Protein AF-B4D054-F1 (afdb_monomer_lite)

InterPro domains:
  IPR025961 Heavy-metal resistance protein [PF13801] (11-138)

Foldseek 3Di:
DDDDDDDDDDDDDDDDDDDDPDPPPPPPPPPPPPPPVVLLQDALVLCLVCCVVLVPDPVLNVLSVVLCVVLVVVLVVLVVQLVVLVVVLCVQVVDPDRDPVSNVVSVVSNVVSVVSNVVSSNVRRVSNVVSGDPSSSVSSSVVVVVVVVVPPDDPLVVLLVVLVVLLVVLVVLCVVLVHDCPVVVVLVVVLVVCVVVVNSVSSSVSSVVSNVVSVVVSVVRPPDDPDDPDDPDDDD

Sequence (236 aa):
MKTQSSRHHRSLLLAVLALFALPFPLLNAAPFTARNLPALMPSPESALQHATEIELTPDQRKKLEDGMSDLGTVATKFTTTVQRESDALAEILGADKPDESAASAQFESLLAAEAELKRVRLTMSLRTREVLTAAQLQKLQSLQNARSSRRASPPADQELAAKMERVKGLIERARQAGLDLSSIRTMWKRVNDFTQDGKTSEASQVLDDAATDLENKLSAAPVGPPPSPTTPRSRR

pLDDT: mean 82.11, std 18.9, range [40.12, 98.69]

Structure (mmCIF, N/CA/C/O backbone):
data_AF-B4D054-F1
#
_entry.id   AF-B4D054-F1
#
loop_
_atom_site.group_PDB
_atom_site.id
_atom_site.type_symbol
_atom_site.label_atom_id
_atom_site.label_alt_id
_atom_site.label_comp_id
_atom_site.label_asym_id
_atom_site.label_entity_id
_atom_site.label_seq_id
_atom_site.pdbx_PDB_ins_code
_atom_site.Cartn_x
_atom_site.Cartn_y
_atom_site.Cartn_z
_atom_site.occupancy
_atom_site.B_iso_or_equiv
_atom_site.auth_seq_id
_atom_site.auth_comp_id
_atom_site.auth_asym_id
_atom_site.auth_atom_id
_atom_site.pdbx_PDB_model_num
ATOM 1 N N . MET A 1 1 ? 44.566 -46.228 -38.360 1.00 42.50 1 MET A N 1
ATOM 2 C CA . MET A 1 1 ? 45.697 -46.198 -37.407 1.00 42.50 1 MET A CA 1
ATOM 3 C C . MET A 1 1 ? 45.281 -45.364 -36.206 1.00 42.50 1 MET A C 1
ATOM 5 O O . MET A 1 1 ? 44.778 -44.266 -36.391 1.00 42.50 1 MET A O 1
ATOM 9 N N . LYS A 1 2 ? 45.370 -45.961 -35.014 1.00 44.06 2 LYS A N 1
ATOM 10 C CA . LYS A 1 2 ? 45.058 -45.387 -33.697 1.00 44.06 2 LYS A CA 1
ATOM 11 C C . LYS A 1 2 ? 46.251 -44.576 -33.190 1.00 44.06 2 LYS A C 1
ATOM 13 O O . LYS A 1 2 ? 47.358 -45.086 -33.298 1.00 44.06 2 LYS A O 1
ATOM 18 N N . THR A 1 3 ? 46.000 -43.480 -32.479 1.00 51.25 3 THR A N 1
ATOM 19 C CA . THR A 1 3 ? 46.763 -43.139 -31.265 1.00 51.25 3 THR A CA 1
ATOM 20 C C . THR A 1 3 ? 45.846 -42.493 -30.225 1.00 51.25 3 THR A C 1
ATOM 22 O O . THR A 1 3 ? 45.520 -41.315 -30.244 1.00 51.25 3 THR A O 1
ATOM 25 N N . GLN A 1 4 ? 45.421 -43.363 -29.318 1.00 48.72 4 GLN A N 1
ATOM 26 C CA . GLN A 1 4 ? 44.904 -43.134 -27.976 1.00 48.72 4 GLN A CA 1
ATOM 27 C C . GLN A 1 4 ? 46.084 -43.375 -27.019 1.00 48.72 4 GLN A C 1
ATOM 29 O O . GLN A 1 4 ? 46.674 -44.443 -27.135 1.00 48.72 4 GLN A O 1
ATOM 34 N N . SER A 1 5 ? 46.423 -42.448 -26.110 1.00 43.34 5 SER A N 1
ATOM 35 C CA . SER A 1 5 ? 47.154 -42.648 -24.825 1.00 43.34 5 SER A CA 1
ATOM 36 C C . SER A 1 5 ? 47.529 -41.258 -24.264 1.00 43.34 5 SER A C 1
ATOM 38 O O . SER A 1 5 ? 47.888 -40.400 -25.056 1.00 43.34 5 SER A O 1
ATOM 40 N N . SER A 1 6 ? 47.502 -40.894 -22.979 1.00 45.53 6 SER A N 1
ATOM 41 C CA . SER A 1 6 ? 47.419 -41.635 -21.719 1.00 45.53 6 SER A CA 1
ATOM 42 C C . SER A 1 6 ? 46.801 -40.755 -20.617 1.00 45.53 6 SER A C 1
ATOM 44 O O . SER A 1 6 ? 46.858 -39.530 -20.649 1.00 45.53 6 SER A O 1
ATOM 46 N N . ARG A 1 7 ? 46.261 -41.447 -19.616 1.00 44.88 7 ARG A N 1
ATOM 47 C CA . ARG A 1 7 ? 45.640 -41.016 -18.361 1.00 44.88 7 ARG A CA 1
ATOM 48 C C . ARG A 1 7 ? 46.601 -40.392 -17.328 1.00 44.88 7 ARG A C 1
ATOM 50 O O . ARG A 1 7 ? 47.746 -40.812 -17.218 1.00 44.88 7 ARG A O 1
ATOM 57 N N . HIS A 1 8 ? 46.004 -39.502 -16.522 1.00 51.41 8 HIS A N 1
ATOM 58 C CA . HIS A 1 8 ? 46.134 -39.227 -15.072 1.00 51.41 8 HIS A CA 1
ATOM 59 C C . HIS A 1 8 ? 47.484 -39.369 -14.361 1.00 51.41 8 HIS A C 1
ATOM 61 O O . HIS A 1 8 ? 47.948 -40.493 -14.264 1.00 51.41 8 HIS A O 1
ATOM 67 N N . HIS A 1 9 ? 47.931 -38.322 -13.646 1.00 42.44 9 HIS A N 1
ATOM 68 C CA . HIS A 1 9 ? 48.596 -38.368 -12.319 1.00 42.44 9 HIS A CA 1
ATOM 69 C C . HIS A 1 9 ? 48.070 -37.152 -11.492 1.00 42.44 9 HIS A C 1
ATOM 71 O O . HIS A 1 9 ? 48.164 -36.027 -11.964 1.00 42.44 9 HIS A O 1
ATOM 77 N N . ARG A 1 10 ? 47.224 -37.358 -10.459 1.00 48.25 10 ARG A N 1
ATOM 78 C CA . ARG A 1 10 ? 47.526 -37.274 -8.998 1.00 48.25 10 ARG A CA 1
ATOM 79 C C . ARG A 1 10 ? 48.012 -35.873 -8.556 1.00 48.25 10 ARG A C 1
ATOM 81 O O . ARG A 1 10 ? 49.109 -35.493 -8.923 1.00 48.25 10 ARG A O 1
ATOM 88 N N . SER A 1 11 ? 47.185 -35.003 -7.959 1.00 43.56 11 SER A N 1
ATOM 89 C CA . SER A 1 11 ? 46.778 -34.917 -6.530 1.00 43.56 11 SER A CA 1
ATOM 90 C C . SER A 1 11 ? 47.926 -34.702 -5.525 1.00 43.56 11 SER A C 1
ATOM 92 O O . SER A 1 11 ? 48.868 -35.487 -5.547 1.00 43.56 11 SER A O 1
ATOM 94 N N . LEU A 1 12 ? 47.696 -33.763 -4.576 1.00 44.53 12 LEU A N 1
ATOM 95 C CA . LEU A 1 12 ? 48.427 -33.400 -3.325 1.00 44.53 12 LEU A CA 1
ATOM 96 C C . LEU A 1 12 ? 49.338 -32.150 -3.467 1.00 44.53 12 LEU A C 1
ATOM 98 O O . LEU A 1 12 ? 50.094 -32.078 -4.422 1.00 44.53 12 LEU A O 1
ATOM 102 N N . LEU A 1 13 ? 49.369 -31.135 -2.584 1.00 40.22 13 LEU A N 1
ATOM 103 C CA . LEU A 1 13 ? 48.795 -30.899 -1.243 1.00 40.22 13 LEU A CA 1
ATOM 104 C C . LEU A 1 13 ? 49.031 -29.420 -0.817 1.00 40.22 13 LEU A C 1
ATOM 106 O O . LEU A 1 13 ? 50.100 -28.907 -1.121 1.00 40.22 13 LEU A O 1
ATOM 110 N N . LEU A 1 14 ? 48.046 -28.827 -0.105 1.00 42.66 14 LEU A N 1
ATOM 111 C CA . LEU A 1 14 ? 48.068 -27.985 1.136 1.00 42.66 14 LEU A CA 1
ATOM 112 C C . LEU A 1 14 ? 49.280 -27.067 1.445 1.00 42.66 14 LEU A C 1
ATOM 114 O O . LEU A 1 14 ? 50.413 -27.416 1.168 1.00 42.66 14 LEU A O 1
ATOM 118 N N . ALA A 1 15 ? 49.220 -25.976 2.216 1.00 40.12 15 ALA A N 1
ATOM 119 C CA . ALA A 1 15 ? 48.240 -25.117 2.902 1.00 40.12 15 ALA A CA 1
ATOM 120 C C . ALA A 1 15 ? 49.108 -24.045 3.635 1.00 40.12 15 ALA A C 1
ATOM 122 O O . ALA A 1 15 ? 50.302 -24.260 3.812 1.00 40.12 15 ALA A O 1
ATOM 123 N N . VAL A 1 16 ? 48.658 -22.841 3.996 1.00 41.78 16 VAL A N 1
ATOM 124 C CA . VAL A 1 16 ? 48.123 -22.437 5.320 1.00 41.78 16 VAL A CA 1
ATOM 125 C C . VAL A 1 16 ? 48.478 -20.941 5.444 1.00 41.78 16 VAL A C 1
ATOM 127 O O . VAL A 1 16 ? 49.650 -20.616 5.296 1.00 41.78 16 VAL A O 1
ATOM 130 N N . LEU A 1 17 ? 47.532 -20.045 5.751 1.00 41.28 17 LEU A N 1
ATOM 131 C CA . LEU A 1 17 ? 47.613 -19.208 6.963 1.00 41.28 17 LEU A CA 1
ATOM 132 C C . LEU A 1 17 ? 46.315 -18.427 7.196 1.00 41.28 17 LEU A C 1
ATOM 134 O O . LEU A 1 17 ? 45.932 -17.542 6.437 1.00 41.28 17 LEU A O 1
ATOM 138 N N . ALA A 1 18 ? 45.660 -18.784 8.295 1.00 44.78 18 ALA A N 1
ATOM 139 C CA . ALA A 1 18 ? 44.570 -18.059 8.915 1.00 44.78 18 ALA A CA 1
ATOM 140 C C . ALA A 1 18 ? 45.084 -16.757 9.545 1.00 44.78 18 ALA A C 1
ATOM 142 O O . ALA A 1 18 ? 46.016 -16.803 10.346 1.00 44.78 18 ALA A O 1
ATOM 143 N N . LEU A 1 19 ? 44.445 -15.620 9.249 1.00 45.19 19 LEU A N 1
ATOM 144 C CA . LEU A 1 19 ? 44.562 -14.419 10.079 1.00 45.19 19 LEU A CA 1
ATOM 145 C C . LEU A 1 19 ? 43.395 -13.442 9.859 1.00 45.19 19 LEU A C 1
ATOM 147 O O . LEU A 1 19 ? 43.601 -12.358 9.345 1.00 45.19 19 LEU A O 1
ATOM 151 N N . PHE A 1 20 ? 42.172 -13.803 10.255 1.00 45.00 20 PHE A N 1
ATOM 152 C CA . PHE A 1 20 ? 41.112 -12.820 10.544 1.00 45.00 20 PHE A CA 1
ATOM 153 C C . PHE A 1 20 ? 40.123 -13.414 11.556 1.00 45.00 20 PHE A C 1
ATOM 155 O O . PHE A 1 20 ? 38.997 -13.780 11.240 1.00 45.00 20 PHE A O 1
ATOM 162 N N . ALA A 1 21 ? 40.576 -13.540 12.800 1.00 47.66 21 ALA A N 1
ATOM 163 C CA . ALA A 1 21 ? 39.709 -13.749 13.955 1.00 47.66 21 ALA A CA 1
ATOM 164 C C . ALA A 1 21 ? 40.108 -12.747 15.043 1.00 47.66 21 ALA A C 1
ATOM 166 O O . ALA A 1 21 ? 40.606 -13.111 16.104 1.00 47.66 21 ALA A O 1
ATOM 167 N N . LEU A 1 22 ? 39.935 -11.459 14.742 1.00 47.19 22 LEU A N 1
ATOM 168 C CA . LEU A 1 22 ? 39.796 -10.448 15.782 1.00 47.19 22 LEU A CA 1
ATOM 169 C C . LEU A 1 22 ? 38.301 -10.355 16.109 1.00 47.19 22 LEU A C 1
ATOM 171 O O . LEU A 1 22 ? 37.514 -10.091 15.196 1.00 47.19 22 LEU A O 1
ATOM 175 N N . PRO A 1 23 ? 37.884 -10.582 17.367 1.00 44.56 23 PRO A N 1
ATOM 176 C CA . PRO A 1 23 ? 36.518 -10.324 17.779 1.00 44.56 23 PRO A CA 1
ATOM 177 C C . PRO A 1 23 ? 36.336 -8.809 17.751 1.00 44.56 23 PRO A C 1
ATOM 179 O O . PRO A 1 23 ? 36.747 -8.109 18.673 1.00 44.56 23 PRO A O 1
ATOM 182 N N . PHE A 1 24 ? 35.763 -8.286 16.668 1.00 48.94 24 PHE A N 1
ATOM 183 C CA . PHE A 1 24 ? 35.196 -6.947 16.709 1.00 48.94 24 PHE A CA 1
ATOM 184 C C . PHE A 1 24 ? 34.163 -6.969 17.837 1.00 48.94 24 PHE A C 1
ATOM 186 O O . PHE A 1 24 ? 33.213 -7.756 17.750 1.00 48.94 24 PHE A O 1
ATOM 193 N N . PRO A 1 25 ? 34.329 -6.179 18.914 1.00 45.84 25 PRO A N 1
ATOM 194 C CA . PRO A 1 25 ? 33.235 -5.982 19.837 1.00 45.84 25 PRO A CA 1
ATOM 195 C C . PRO A 1 25 ? 32.100 -5.418 18.994 1.00 45.84 25 PRO A C 1
ATOM 197 O O . PRO A 1 25 ? 32.233 -4.352 18.388 1.00 45.84 25 PRO A O 1
ATOM 200 N N . LEU A 1 26 ? 31.026 -6.200 18.893 1.00 46.06 26 LEU A N 1
ATOM 201 C CA . LEU A 1 26 ? 29.746 -5.765 18.376 1.00 46.06 26 LEU A CA 1
ATOM 202 C C . LEU A 1 26 ? 29.417 -4.482 19.134 1.00 46.06 26 LEU A C 1
ATOM 204 O O . LEU A 1 26 ? 28.971 -4.527 20.281 1.00 46.06 26 LEU A O 1
ATOM 208 N N . LEU A 1 27 ? 29.668 -3.328 18.510 1.00 50.66 27 LEU A N 1
ATOM 209 C CA . LEU A 1 27 ? 28.887 -2.154 18.826 1.00 50.66 27 LEU A CA 1
ATOM 210 C C . LEU A 1 27 ? 27.457 -2.631 18.653 1.00 50.66 27 LEU A C 1
ATOM 212 O O . LEU A 1 27 ? 27.024 -2.954 17.547 1.00 50.66 27 LEU A O 1
ATOM 216 N N . ASN A 1 28 ? 26.781 -2.758 19.786 1.00 47.03 28 ASN A N 1
ATOM 217 C CA . ASN A 1 28 ? 25.356 -2.938 19.893 1.00 47.03 28 ASN A CA 1
ATOM 218 C C . ASN A 1 28 ? 24.742 -1.660 19.308 1.00 47.03 28 ASN A C 1
ATOM 220 O O . ASN A 1 28 ? 24.345 -0.750 20.032 1.00 47.03 28 ASN A O 1
ATOM 224 N N . ALA A 1 29 ? 24.796 -1.529 17.980 1.00 50.50 29 ALA A N 1
ATOM 225 C CA . ALA A 1 29 ? 23.998 -0.581 17.250 1.00 50.50 29 ALA A CA 1
ATOM 226 C C . ALA A 1 29 ? 22.581 -0.979 17.621 1.00 50.50 29 ALA A C 1
ATOM 228 O O . ALA A 1 29 ? 22.118 -2.057 17.241 1.00 50.50 29 ALA A O 1
ATOM 229 N N . ALA A 1 30 ? 21.947 -0.157 18.461 1.00 47.50 30 ALA A N 1
ATOM 230 C CA . ALA A 1 30 ? 20.532 -0.284 18.735 1.00 47.50 30 ALA A CA 1
ATOM 231 C C . ALA A 1 30 ? 19.852 -0.576 17.393 1.00 47.50 30 ALA A C 1
ATOM 233 O O . ALA A 1 30 ? 20.201 0.095 16.409 1.00 47.50 30 ALA A O 1
ATOM 234 N N . PRO A 1 31 ? 18.965 -1.588 17.313 1.00 48.09 31 PRO A N 1
ATOM 235 C CA . PRO A 1 31 ? 18.270 -1.867 16.072 1.00 48.09 31 PRO A CA 1
ATOM 236 C C . PRO A 1 31 ? 17.734 -0.530 15.591 1.00 48.09 31 PRO A C 1
ATOM 238 O O . PRO A 1 31 ? 17.126 0.206 16.377 1.00 48.09 31 PRO A O 1
ATOM 241 N N . PHE A 1 32 ? 18.053 -0.177 14.346 1.00 48.97 32 PHE A N 1
ATOM 242 C CA . PHE A 1 32 ? 17.436 0.952 13.678 1.00 48.97 32 PHE A CA 1
ATOM 243 C C . PHE A 1 32 ? 15.952 0.605 13.694 1.00 48.97 32 PHE A C 1
ATOM 245 O O . PHE A 1 32 ? 15.472 -0.160 12.861 1.00 48.97 32 PHE A O 1
ATOM 252 N N . THR A 1 33 ? 15.249 1.024 14.748 1.00 47.84 33 THR A N 1
ATOM 253 C CA . THR A 1 33 ? 13.816 0.842 14.881 1.00 47.84 33 THR A CA 1
ATOM 254 C C . THR A 1 33 ? 13.299 1.764 13.814 1.00 47.84 33 THR A C 1
ATOM 256 O O . THR A 1 33 ? 13.205 2.975 14.010 1.00 47.84 33 THR A O 1
ATOM 259 N N . ALA A 1 34 ? 13.149 1.204 12.614 1.00 49.62 34 ALA A N 1
ATOM 260 C CA . ALA A 1 34 ? 12.693 1.920 11.454 1.00 49.62 34 ALA A CA 1
ATOM 261 C C . ALA A 1 34 ? 11.382 2.549 11.894 1.00 49.62 34 ALA A C 1
ATOM 263 O O . ALA A 1 34 ? 10.383 1.857 12.103 1.00 49.62 34 ALA A O 1
ATOM 264 N N . ARG A 1 35 ? 11.415 3.862 12.152 1.00 59.81 35 ARG A N 1
ATOM 265 C CA . ARG A 1 35 ? 10.198 4.616 12.402 1.00 59.81 35 ARG A CA 1
ATOM 266 C C . ARG A 1 35 ? 9.287 4.261 11.246 1.00 59.81 35 ARG A C 1
ATOM 268 O O . ARG A 1 35 ? 9.726 4.320 10.097 1.00 59.81 35 ARG A O 1
ATOM 275 N N . ASN A 1 36 ? 8.068 3.833 11.557 1.00 69.38 36 ASN A N 1
ATOM 276 C CA . ASN A 1 36 ? 7.113 3.418 10.543 1.00 69.38 36 ASN A CA 1
ATOM 277 C C . ASN A 1 36 ? 6.738 4.657 9.716 1.00 69.38 36 ASN A C 1
ATOM 279 O O . ASN A 1 36 ? 5.820 5.398 10.056 1.00 69.38 36 ASN A O 1
ATOM 283 N N . LEU A 1 37 ? 7.535 4.933 8.682 1.00 75.06 37 LEU A N 1
ATOM 284 C CA . LEU A 1 37 ? 7.431 6.117 7.844 1.00 75.06 37 LEU A CA 1
ATOM 285 C C . LEU A 1 37 ? 6.051 6.212 7.176 1.00 75.06 37 LEU A C 1
ATOM 287 O O . LEU A 1 37 ? 5.496 7.309 7.196 1.00 75.06 37 LEU A O 1
ATOM 291 N N . PRO A 1 38 ? 5.436 5.105 6.703 1.00 73.69 38 PRO A N 1
ATOM 292 C CA . PRO A 1 38 ? 4.042 5.120 6.266 1.00 73.69 38 PRO A CA 1
ATOM 293 C C . PRO A 1 38 ? 3.071 5.696 7.306 1.00 73.69 38 PRO A C 1
ATOM 295 O O . PRO A 1 38 ? 2.249 6.536 6.959 1.00 73.69 38 PRO A O 1
ATOM 298 N N . ALA A 1 39 ? 3.202 5.333 8.588 1.00 74.44 39 ALA A N 1
ATOM 299 C CA . ALA A 1 39 ? 2.358 5.891 9.652 1.00 74.44 39 ALA A CA 1
ATOM 300 C C . ALA A 1 39 ? 2.634 7.387 9.920 1.00 74.44 39 ALA A C 1
ATOM 302 O O . ALA A 1 39 ? 1.787 8.111 10.437 1.00 74.44 39 ALA A O 1
ATOM 303 N N . LEU A 1 40 ? 3.820 7.892 9.576 1.00 83.62 40 LEU A N 1
ATOM 304 C CA . LEU A 1 40 ? 4.157 9.314 9.712 1.00 83.62 40 LEU A CA 1
ATOM 305 C C . LEU A 1 40 ? 3.685 10.164 8.527 1.00 83.62 40 LEU A C 1
ATOM 307 O O . LEU A 1 40 ? 3.676 11.396 8.638 1.00 83.62 40 LEU A O 1
ATOM 311 N N . MET A 1 41 ? 3.278 9.519 7.434 1.00 88.94 41 MET A N 1
ATOM 312 C CA . MET A 1 41 ? 2.838 1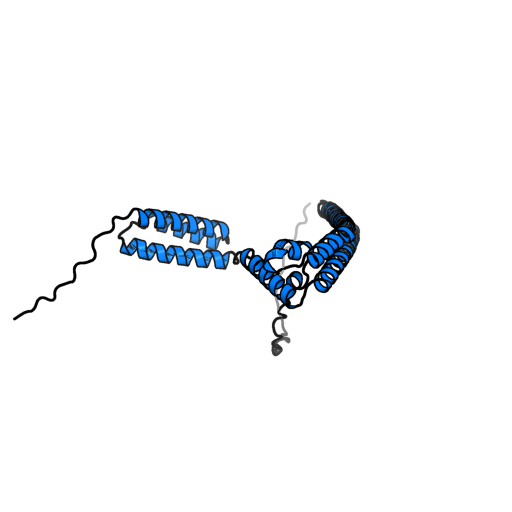0.147 6.197 1.00 88.94 41 MET A CA 1
ATOM 313 C C . MET A 1 41 ? 1.334 9.912 5.974 1.00 88.94 41 MET A C 1
ATOM 315 O O . MET A 1 41 ? 0.962 9.123 5.103 1.00 88.94 41 MET A O 1
ATOM 319 N N . PRO A 1 42 ? 0.439 10.571 6.741 1.00 91.12 42 PRO A N 1
ATOM 320 C CA . PRO A 1 42 ? -0.995 10.432 6.516 1.00 91.12 42 PRO A CA 1
ATOM 321 C C . PRO A 1 42 ? -1.362 10.954 5.126 1.00 91.12 42 PRO A C 1
ATOM 323 O O . PRO A 1 42 ? -0.802 11.958 4.679 1.00 91.12 42 PRO A O 1
ATOM 326 N N . SER A 1 43 ? -2.308 10.290 4.467 1.00 91.56 43 SER A N 1
ATOM 327 C CA . SER A 1 43 ? -2.913 10.778 3.227 1.00 91.56 43 SER A CA 1
ATOM 328 C C . SER A 1 43 ? -4.243 11.489 3.517 1.00 91.56 43 SER A C 1
ATOM 330 O O . SER A 1 43 ? -4.879 11.172 4.536 1.00 91.56 43 SER A O 1
ATOM 332 N N . PRO A 1 44 ? -4.700 12.402 2.641 1.00 93.00 44 PRO A N 1
ATOM 333 C CA . PRO A 1 44 ? -6.012 13.031 2.777 1.00 93.00 44 PRO A CA 1
ATOM 334 C C . PRO A 1 44 ? -7.149 12.004 2.877 1.00 93.00 44 PRO A C 1
ATOM 336 O O . PRO A 1 44 ? -8.022 12.129 3.732 1.00 93.00 44 PRO A O 1
ATOM 339 N N . GLU A 1 45 ? -7.090 10.932 2.081 1.00 92.38 45 GLU A N 1
ATOM 340 C CA . GLU A 1 45 ? -8.077 9.848 2.079 1.00 92.38 45 GLU A CA 1
ATOM 341 C C . GLU A 1 45 ? -8.129 9.155 3.437 1.00 92.38 45 GLU A C 1
ATOM 343 O O . GLU A 1 45 ? -9.209 8.903 3.963 1.00 92.38 45 GLU A O 1
ATOM 348 N N . SER A 1 46 ? -6.967 8.880 4.038 1.00 92.62 46 SER A N 1
ATOM 349 C CA . SER A 1 46 ? -6.903 8.226 5.346 1.00 92.62 46 SER A CA 1
ATOM 350 C C . SER A 1 46 ? -7.515 9.088 6.453 1.00 92.62 46 SER A C 1
ATOM 352 O O . SER A 1 46 ? -8.191 8.564 7.336 1.00 92.62 46 SER A O 1
ATOM 354 N N . ALA A 1 47 ? -7.321 10.409 6.390 1.00 94.81 47 ALA A N 1
ATOM 355 C CA . ALA A 1 47 ? -7.913 11.345 7.337 1.00 94.81 47 ALA A CA 1
ATOM 356 C C . ALA A 1 47 ? -9.434 11.450 7.141 1.00 94.81 47 ALA A C 1
ATOM 358 O O . ALA A 1 47 ? -10.179 11.399 8.116 1.00 94.81 47 ALA A O 1
ATOM 359 N N . LEU A 1 48 ? -9.901 11.529 5.890 1.00 95.56 48 LEU A N 1
ATOM 360 C CA . LEU A 1 48 ? -11.327 11.579 5.554 1.00 95.56 48 LEU A CA 1
ATOM 361 C C . LEU A 1 48 ? -12.059 10.279 5.907 1.00 95.56 48 LEU A C 1
ATOM 363 O O . LEU A 1 48 ? -13.185 10.323 6.401 1.00 95.56 48 LEU A O 1
ATOM 367 N N . GLN A 1 49 ? -11.413 9.128 5.712 1.00 94.69 49 GLN A N 1
ATOM 368 C CA . GLN A 1 49 ? -11.955 7.821 6.083 1.00 94.69 49 GLN A CA 1
ATOM 369 C C . GLN A 1 49 ? -12.186 7.709 7.597 1.00 94.69 49 GLN A C 1
ATOM 371 O O . GLN A 1 49 ? -13.137 7.058 8.017 1.00 94.69 49 GLN A O 1
ATOM 376 N N . HIS A 1 50 ? -11.337 8.356 8.398 1.00 95.88 50 HIS A N 1
ATOM 377 C CA . HIS A 1 50 ? -11.434 8.387 9.858 1.00 95.88 50 HIS A CA 1
ATOM 378 C C . HIS A 1 50 ? -11.985 9.712 10.391 1.00 95.88 50 HIS A C 1
ATOM 380 O O . HIS A 1 50 ? -11.727 10.077 11.538 1.00 95.88 50 HIS A O 1
ATOM 386 N N . ALA A 1 51 ? -12.713 10.463 9.558 1.00 95.62 51 ALA A N 1
ATOM 387 C CA . ALA A 1 51 ? -13.101 11.831 9.875 1.00 95.62 51 ALA A CA 1
ATOM 388 C C . ALA A 1 51 ? -13.944 11.939 11.149 1.00 95.62 51 ALA A C 1
ATOM 390 O O . ALA A 1 51 ? -13.828 12.922 11.877 1.00 95.62 51 ALA A O 1
ATOM 391 N N . THR A 1 52 ? -14.788 10.940 11.410 1.00 95.62 52 THR A N 1
ATOM 392 C CA . THR A 1 52 ? -15.612 10.875 12.620 1.00 95.62 52 THR A CA 1
ATOM 393 C C . THR A 1 52 ? -14.746 10.561 13.833 1.00 95.62 52 THR A C 1
ATOM 395 O O . THR A 1 52 ? -14.836 11.238 14.852 1.00 95.62 52 THR A O 1
ATOM 398 N N . GLU A 1 53 ? -13.865 9.568 13.724 1.00 96.31 53 GLU A N 1
ATOM 399 C CA . GLU A 1 53 ? -13.003 9.136 14.817 1.00 96.31 53 GLU A CA 1
ATOM 400 C C . GLU A 1 53 ? -11.985 10.205 15.194 1.00 96.31 53 GLU A C 1
ATOM 402 O O . GLU A 1 53 ? -11.676 10.326 16.370 1.00 96.31 53 GLU A O 1
ATOM 407 N N . ILE A 1 54 ? -11.475 10.992 14.247 1.00 96.88 54 ILE A N 1
ATOM 408 C CA . ILE A 1 54 ? -10.552 12.103 14.529 1.00 96.88 54 ILE A CA 1
ATOM 409 C C . ILE A 1 54 ? -11.262 13.455 14.643 1.00 96.88 54 ILE A C 1
ATOM 411 O O . ILE A 1 54 ? -10.591 14.477 14.727 1.00 96.88 54 ILE A O 1
ATOM 415 N N . GLU A 1 55 ? -12.597 13.467 14.682 1.00 97.31 55 GLU A N 1
ATOM 416 C CA . GLU A 1 55 ? -13.405 14.665 14.947 1.00 97.31 55 GLU A CA 1
ATOM 417 C C . GLU A 1 55 ? -13.042 15.837 14.014 1.00 97.31 55 GLU A C 1
ATOM 419 O O . GLU A 1 55 ? -12.763 16.952 14.456 1.00 97.31 55 GLU A O 1
ATOM 424 N N . LEU A 1 56 ? -12.989 15.581 12.701 1.00 97.81 56 LEU A N 1
ATOM 425 C CA . LEU A 1 56 ? -12.713 16.632 11.718 1.00 97.81 56 LEU A CA 1
ATOM 426 C C . LEU A 1 56 ? -13.825 17.676 11.699 1.00 97.81 56 LEU A C 1
ATOM 428 O O . LEU A 1 56 ? -15.008 17.345 11.573 1.00 97.81 56 LEU A O 1
ATOM 432 N N . THR A 1 57 ? -13.435 18.949 11.719 1.00 98.06 57 THR A N 1
ATOM 433 C CA . THR A 1 57 ? -14.378 20.046 11.492 1.00 98.06 57 THR A CA 1
ATOM 434 C C . THR A 1 57 ? -14.820 20.093 10.021 1.00 98.06 57 THR A C 1
ATOM 436 O O . THR A 1 57 ? -14.109 19.588 9.142 1.00 98.06 57 THR A O 1
ATOM 439 N N . PRO A 1 58 ? -15.969 20.725 9.708 1.00 97.50 58 PRO A N 1
ATOM 440 C CA . PRO A 1 58 ? -16.399 20.925 8.323 1.00 97.50 58 PRO A CA 1
ATOM 441 C C . PRO A 1 58 ? -15.340 21.627 7.460 1.00 97.50 58 PRO A C 1
ATOM 443 O O . PRO A 1 58 ? -15.080 21.204 6.335 1.00 97.50 58 PRO A O 1
ATOM 446 N N . ASP A 1 59 ? -14.659 22.632 8.016 1.00 97.62 59 ASP A N 1
ATOM 447 C CA . ASP A 1 59 ? -13.597 23.362 7.318 1.00 97.62 59 ASP A CA 1
ATOM 448 C C . ASP A 1 59 ? -12.371 22.484 7.043 1.00 97.62 59 ASP A C 1
ATOM 450 O O . ASP A 1 59 ? -11.786 22.549 5.961 1.00 97.62 59 ASP A O 1
ATOM 454 N N . GLN A 1 60 ? -11.971 21.645 8.007 1.00 97.75 60 GLN A N 1
ATOM 455 C CA . GLN A 1 60 ? -10.867 20.699 7.820 1.00 97.75 60 GLN A CA 1
ATOM 456 C C . GLN A 1 60 ? -11.202 19.669 6.742 1.00 97.75 60 GLN A C 1
ATOM 458 O O . GLN A 1 60 ? -10.376 19.409 5.870 1.00 97.75 60 GLN A O 1
ATOM 463 N N . ARG A 1 61 ? -12.422 19.120 6.770 1.00 97.44 61 ARG A N 1
ATOM 464 C CA . ARG A 1 61 ? -12.913 18.187 5.751 1.00 97.44 61 ARG A CA 1
ATOM 465 C C . ARG A 1 61 ? -12.826 18.806 4.360 1.00 97.44 61 ARG A C 1
ATOM 467 O O . ARG A 1 61 ? -12.201 18.217 3.484 1.00 97.44 61 ARG A O 1
ATOM 474 N N . LYS A 1 62 ? -13.361 20.018 4.195 1.00 97.25 62 LYS A N 1
ATOM 475 C CA . LYS A 1 62 ? -13.321 20.731 2.918 1.00 97.25 62 LYS A CA 1
ATOM 476 C C . LYS A 1 62 ? -11.887 20.950 2.422 1.00 97.25 62 LYS A C 1
ATOM 478 O O . LYS A 1 62 ? -11.596 20.666 1.267 1.00 97.25 62 LYS A O 1
ATOM 483 N N . LYS A 1 63 ? -10.970 21.396 3.288 1.00 96.56 63 LYS A N 1
ATOM 484 C CA . LYS A 1 63 ? -9.555 21.592 2.916 1.00 96.56 63 LYS A CA 1
ATOM 485 C C . LYS A 1 63 ? -8.874 20.299 2.457 1.00 96.56 63 LYS A C 1
ATOM 487 O O . LYS A 1 63 ? -8.041 20.340 1.556 1.00 96.56 63 LYS A O 1
ATOM 492 N N . LEU A 1 64 ? -9.205 19.163 3.074 1.00 96.19 64 LEU A N 1
ATOM 493 C CA . LEU A 1 64 ? -8.670 17.858 2.675 1.00 96.19 64 LEU A CA 1
ATOM 494 C C . LEU A 1 64 ? -9.239 17.397 1.327 1.00 96.19 64 LEU A C 1
ATOM 496 O O . LEU A 1 64 ? -8.483 16.893 0.501 1.00 96.19 64 LEU A O 1
ATOM 500 N N . GLU A 1 65 ? -10.535 17.604 1.089 1.00 95.62 65 GLU A N 1
ATOM 501 C CA . GLU A 1 65 ? -11.198 17.310 -0.190 1.00 95.62 65 GLU A CA 1
ATOM 502 C C . GLU A 1 65 ? -10.631 18.168 -1.333 1.00 95.62 65 GLU A C 1
ATOM 504 O O . GLU A 1 65 ? -10.259 17.637 -2.381 1.00 95.62 65 GLU A O 1
ATOM 509 N N . ASP A 1 66 ? -10.477 19.476 -1.106 1.00 92.81 66 ASP A N 1
ATOM 510 C CA . ASP A 1 66 ? -9.870 20.397 -2.073 1.00 92.81 66 ASP A CA 1
ATOM 511 C C . ASP A 1 66 ? -8.412 19.972 -2.372 1.00 92.81 66 ASP A C 1
ATOM 513 O O . ASP A 1 66 ? -8.006 19.857 -3.530 1.00 92.81 66 ASP A O 1
ATOM 517 N N . GLY A 1 67 ? -7.642 19.605 -1.338 1.00 86.38 67 GLY A N 1
ATOM 518 C CA . GLY A 1 67 ? -6.271 19.108 -1.486 1.00 86.38 67 GLY A CA 1
ATOM 519 C C . GLY A 1 67 ? -6.148 17.792 -2.270 1.00 86.38 67 GLY A C 1
ATOM 520 O O . GLY A 1 67 ? -5.151 17.598 -2.974 1.00 86.38 67 GLY A O 1
ATOM 521 N N . MET A 1 68 ? -7.146 16.903 -2.187 1.00 91.38 68 MET A N 1
ATOM 522 C CA . MET A 1 68 ? -7.223 15.703 -3.032 1.00 91.38 68 MET A CA 1
ATOM 523 C C . MET A 1 68 ? -7.462 16.059 -4.494 1.00 91.38 68 MET A C 1
ATOM 525 O O . MET A 1 68 ? -6.822 15.480 -5.370 1.00 91.38 68 MET A O 1
ATOM 529 N N . SER A 1 69 ? -8.360 17.006 -4.763 1.00 90.56 69 SER A N 1
ATOM 530 C CA . SER A 1 69 ? -8.657 17.449 -6.125 1.00 90.56 69 SER A CA 1
ATOM 531 C C . SER A 1 69 ? -7.428 18.079 -6.789 1.00 90.56 69 SER A C 1
ATOM 533 O O . SER A 1 69 ? -7.080 17.719 -7.914 1.00 90.56 69 SER A O 1
ATOM 535 N N . ASP A 1 70 ? -6.717 18.953 -6.071 1.00 88.12 70 ASP A N 1
ATOM 536 C CA . ASP A 1 70 ? -5.560 19.696 -6.590 1.00 88.12 70 ASP A CA 1
ATOM 537 C C . ASP A 1 70 ? -4.426 18.795 -7.093 1.00 88.12 70 ASP A C 1
ATOM 539 O O . ASP A 1 70 ? -3.792 19.074 -8.113 1.00 88.12 70 ASP A O 1
ATOM 543 N N . LEU A 1 71 ? -4.131 17.722 -6.356 1.00 88.62 71 LEU A N 1
ATOM 544 C CA . LEU A 1 71 ? -2.990 16.847 -6.638 1.00 88.62 71 LEU A CA 1
ATOM 545 C C . LEU A 1 71 ? -3.403 15.468 -7.169 1.00 88.62 71 LEU A C 1
ATOM 547 O O . LEU A 1 71 ? -2.538 14.708 -7.606 1.00 88.62 71 LEU A O 1
ATOM 551 N N . GLY A 1 72 ? -4.697 15.139 -7.187 1.00 86.94 72 GLY A N 1
ATOM 552 C CA . GLY A 1 72 ? -5.214 13.833 -7.600 1.00 86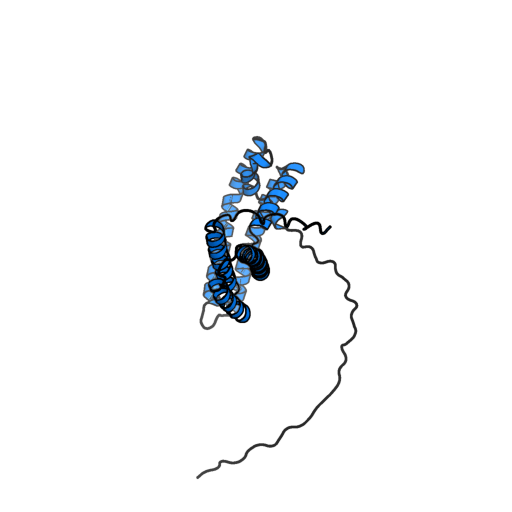.94 72 GLY A CA 1
ATOM 553 C C . GLY A 1 72 ? -4.909 13.500 -9.060 1.00 86.94 72 GLY A C 1
ATOM 554 O O . GLY A 1 72 ? -4.422 12.408 -9.364 1.00 86.94 72 GLY A O 1
ATOM 555 N N . THR A 1 73 ? -5.090 14.462 -9.969 1.00 90.62 73 THR A N 1
ATOM 556 C CA . THR A 1 73 ? -4.746 14.293 -11.393 1.00 90.62 73 THR A CA 1
ATOM 557 C C . THR A 1 73 ? -3.247 14.054 -11.582 1.00 90.62 73 THR A C 1
ATOM 559 O O . THR A 1 73 ? -2.838 13.194 -12.363 1.00 90.62 73 THR A O 1
ATOM 562 N N . VAL A 1 74 ? -2.412 14.774 -10.826 1.00 91.94 74 VAL A N 1
ATOM 563 C CA . VAL A 1 74 ? -0.949 14.643 -10.880 1.00 91.94 74 VAL A CA 1
ATOM 564 C C . VAL A 1 74 ? -0.507 13.280 -10.335 1.00 91.94 74 VAL A C 1
ATOM 566 O O . VAL A 1 74 ? 0.292 12.592 -10.970 1.00 91.94 74 VAL A O 1
ATOM 569 N N . ALA A 1 75 ? -1.066 12.847 -9.204 1.00 91.00 75 ALA A N 1
ATOM 570 C CA . ALA A 1 75 ? -0.798 11.535 -8.621 1.00 91.00 75 ALA A CA 1
ATOM 571 C C . ALA A 1 75 ? -1.223 10.392 -9.555 1.00 91.00 75 ALA A C 1
ATOM 573 O O . ALA A 1 75 ? -0.483 9.417 -9.707 1.00 91.00 75 ALA A O 1
ATOM 574 N N . THR A 1 76 ? -2.371 10.530 -10.223 1.00 93.06 76 THR A N 1
ATOM 575 C CA . THR A 1 76 ? -2.856 9.559 -11.215 1.00 93.06 76 THR A CA 1
ATOM 576 C C . THR A 1 76 ? -1.892 9.469 -12.390 1.00 93.06 76 THR A C 1
ATOM 578 O O . THR A 1 76 ? -1.444 8.375 -12.722 1.00 93.06 76 THR A O 1
ATOM 581 N N . LYS A 1 77 ? -1.483 10.613 -12.957 1.00 94.94 77 LYS A N 1
ATOM 582 C CA . LYS A 1 77 ? -0.497 10.665 -14.045 1.00 94.94 77 LYS A CA 1
ATOM 583 C C . LYS A 1 77 ? 0.779 9.901 -13.686 1.00 94.94 77 LYS A C 1
ATOM 585 O O . LYS A 1 77 ? 1.204 9.049 -14.457 1.00 94.94 77 LYS A O 1
ATOM 590 N N . PHE A 1 78 ? 1.381 10.181 -12.529 1.00 94.69 78 PHE A N 1
ATOM 591 C CA . PHE A 1 78 ? 2.619 9.507 -12.128 1.00 94.69 78 PHE A CA 1
ATOM 592 C C . PHE A 1 78 ? 2.413 8.037 -11.760 1.00 94.69 78 PHE A C 1
ATOM 594 O O . PHE A 1 78 ? 3.305 7.235 -12.012 1.00 94.69 78 PHE A O 1
ATOM 601 N N . THR A 1 79 ? 1.245 7.655 -11.242 1.00 93.50 79 THR A N 1
ATOM 602 C CA . THR A 1 79 ? 0.903 6.239 -11.027 1.00 93.50 79 THR A CA 1
ATOM 603 C C . THR A 1 79 ? 0.847 5.486 -12.356 1.00 93.50 79 THR A C 1
ATOM 605 O O . THR A 1 79 ? 1.454 4.426 -12.479 1.00 93.50 79 THR A O 1
ATOM 608 N N . THR A 1 80 ? 0.207 6.061 -13.378 1.00 97.06 80 THR A N 1
ATOM 609 C CA . THR A 1 80 ? 0.187 5.492 -14.732 1.00 97.06 80 THR A CA 1
ATOM 610 C C . THR A 1 80 ? 1.588 5.417 -15.334 1.00 97.06 80 THR A C 1
ATOM 612 O O . THR A 1 80 ? 1.926 4.415 -15.956 1.00 97.06 80 THR A O 1
ATOM 615 N N . THR A 1 81 ? 2.425 6.441 -15.134 1.00 97.19 81 THR A N 1
ATOM 616 C CA . THR A 1 81 ? 3.823 6.406 -15.586 1.00 97.19 81 THR A CA 1
ATOM 617 C C . THR A 1 81 ? 4.593 5.272 -14.917 1.00 97.19 81 THR A C 1
ATOM 619 O O . THR A 1 81 ? 5.220 4.498 -15.625 1.00 97.19 81 THR A O 1
ATOM 622 N N . VAL A 1 82 ? 4.513 5.131 -13.588 1.00 97.75 82 VAL A N 1
ATOM 623 C CA . VAL A 1 82 ? 5.169 4.033 -12.856 1.00 97.75 82 VAL A CA 1
ATOM 624 C C . VAL A 1 82 ? 4.722 2.675 -13.393 1.00 97.75 82 VAL A C 1
ATOM 626 O O . VAL A 1 82 ? 5.570 1.828 -13.654 1.00 97.75 82 VAL A O 1
ATOM 629 N N . GLN A 1 83 ? 3.418 2.483 -13.620 1.00 96.69 83 GLN A N 1
ATOM 630 C CA . GLN A 1 83 ? 2.909 1.234 -14.186 1.00 96.69 83 GLN A CA 1
ATOM 631 C C . GLN A 1 83 ? 3.500 0.968 -15.574 1.00 96.69 83 GLN A C 1
ATOM 633 O O . GLN A 1 83 ? 4.048 -0.103 -15.806 1.00 96.69 83 GLN A O 1
ATOM 638 N N . ARG A 1 84 ? 3.473 1.965 -16.466 1.00 98.19 84 ARG A N 1
ATOM 639 C CA . ARG A 1 84 ? 4.032 1.842 -17.817 1.00 98.19 84 ARG A CA 1
ATOM 640 C C . ARG A 1 84 ? 5.523 1.499 -17.798 1.00 98.19 84 ARG A C 1
ATOM 642 O O . ARG A 1 84 ? 5.944 0.634 -18.558 1.00 98.19 84 ARG A O 1
ATOM 649 N N . GLU A 1 85 ? 6.321 2.170 -16.964 1.00 97.12 85 GLU A N 1
ATOM 650 C CA . GLU A 1 85 ? 7.761 1.887 -16.886 1.00 97.12 85 GLU A CA 1
ATOM 651 C C . GLU A 1 85 ? 8.048 0.510 -16.276 1.00 97.12 85 GLU A C 1
ATOM 653 O O . GLU A 1 85 ? 9.007 -0.146 -16.680 1.00 97.12 85 GLU A O 1
ATOM 658 N N . SER A 1 86 ? 7.211 0.061 -15.335 1.00 97.69 86 SER A N 1
ATOM 659 C CA . SER A 1 86 ? 7.284 -1.283 -14.760 1.00 97.69 86 SER A CA 1
ATOM 660 C C . SER A 1 86 ? 6.9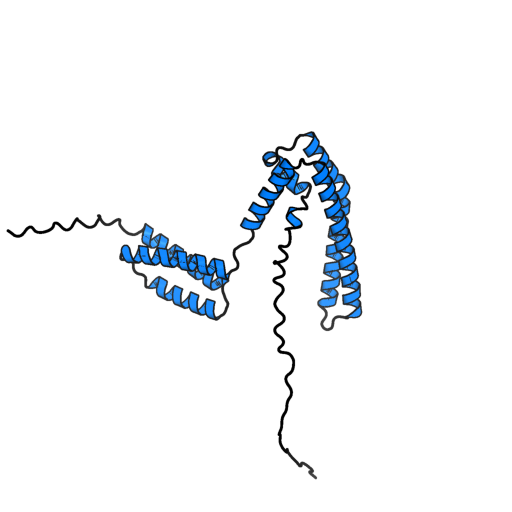44 -2.356 -15.793 1.00 97.69 86 SER A C 1
ATOM 662 O O . SER A 1 86 ? 7.645 -3.363 -15.868 1.00 97.69 86 SER A O 1
ATOM 664 N N . ASP A 1 87 ? 5.899 -2.147 -16.595 1.00 97.94 87 ASP A N 1
ATOM 665 C CA . ASP A 1 87 ? 5.485 -3.086 -17.643 1.00 97.94 87 ASP A CA 1
ATOM 666 C C . ASP A 1 87 ? 6.566 -3.199 -18.729 1.00 97.94 87 ASP A C 1
ATOM 668 O O . ASP A 1 87 ? 6.938 -4.303 -19.122 1.00 97.94 87 ASP A O 1
ATOM 672 N N . ALA A 1 88 ? 7.146 -2.069 -19.144 1.00 97.69 88 ALA A N 1
ATOM 673 C CA . ALA A 1 88 ? 8.257 -2.047 -20.094 1.00 97.69 88 ALA A CA 1
ATOM 674 C C . ALA A 1 88 ? 9.513 -2.751 -19.546 1.00 97.69 88 ALA A C 1
ATOM 676 O O . ALA A 1 88 ? 10.183 -3.484 -20.272 1.00 97.69 88 ALA A O 1
ATOM 677 N N . LEU A 1 89 ? 9.827 -2.582 -18.255 1.00 97.94 89 LEU A N 1
ATOM 678 C CA . LEU A 1 89 ? 10.925 -3.318 -17.624 1.00 97.94 89 LEU A CA 1
ATOM 679 C C . LEU A 1 89 ? 10.647 -4.827 -17.597 1.00 97.94 89 LEU A C 1
ATOM 681 O O . LEU A 1 89 ? 11.542 -5.621 -17.884 1.00 97.94 89 LEU A O 1
ATOM 685 N N . ALA A 1 90 ? 9.414 -5.223 -17.274 1.00 97.81 90 ALA A N 1
ATOM 686 C CA . ALA A 1 90 ? 9.005 -6.623 -17.259 1.00 97.81 90 ALA A CA 1
ATOM 687 C C . ALA A 1 90 ? 9.120 -7.273 -18.648 1.00 97.81 90 ALA A C 1
ATOM 689 O O . ALA A 1 90 ? 9.546 -8.422 -18.739 1.00 97.81 90 ALA A O 1
ATOM 690 N N . GLU A 1 91 ? 8.809 -6.541 -19.722 1.00 97.75 91 GLU A N 1
ATOM 691 C CA . GLU A 1 91 ? 8.977 -7.012 -21.102 1.00 97.75 91 GLU A CA 1
ATOM 692 C C . GLU A 1 91 ? 10.451 -7.291 -21.439 1.00 97.75 91 GLU A C 1
ATOM 694 O O . GLU A 1 91 ? 10.773 -8.372 -21.933 1.00 97.75 91 GLU A O 1
ATOM 699 N N . ILE A 1 92 ? 11.362 -6.366 -21.107 1.00 97.56 92 ILE A N 1
ATOM 700 C CA . ILE A 1 92 ? 12.806 -6.535 -21.356 1.00 97.56 92 ILE A CA 1
ATOM 701 C C . ILE A 1 92 ? 13.357 -7.732 -20.573 1.00 97.56 92 ILE A C 1
ATOM 703 O O . ILE A 1 92 ? 14.097 -8.552 -21.119 1.00 97.56 92 ILE A O 1
ATOM 707 N N . LEU A 1 93 ? 12.991 -7.844 -19.294 1.00 97.69 93 LEU A N 1
ATOM 708 C CA . LEU A 1 93 ? 13.446 -8.927 -18.419 1.00 97.69 93 LEU A CA 1
ATOM 709 C C . LEU A 1 93 ? 12.813 -10.284 -18.763 1.00 97.69 93 LEU A C 1
ATOM 711 O O . LEU A 1 93 ? 13.373 -11.317 -18.407 1.00 97.69 93 LEU A O 1
ATOM 715 N N . GLY A 1 94 ? 11.666 -10.290 -19.446 1.00 97.12 94 GLY A N 1
ATOM 716 C CA . GLY A 1 94 ? 10.962 -11.497 -19.882 1.00 97.12 94 GLY A CA 1
ATOM 717 C C . GLY A 1 94 ? 11.518 -12.141 -21.157 1.00 97.12 94 GLY A C 1
ATOM 718 O O . GLY A 1 94 ? 11.056 -13.218 -21.537 1.00 97.12 94 GLY A O 1
ATOM 719 N N . ALA A 1 95 ? 12.485 -11.513 -21.832 1.00 96.44 95 ALA A N 1
ATOM 720 C CA . ALA A 1 95 ? 13.127 -12.071 -23.019 1.00 96.44 95 ALA A CA 1
ATOM 721 C C . ALA A 1 95 ? 14.023 -13.284 -22.685 1.00 96.44 95 ALA A C 1
ATOM 723 O O . ALA A 1 95 ? 14.602 -13.359 -21.606 1.00 96.44 95 ALA A O 1
ATOM 724 N N . ASP A 1 96 ? 14.213 -14.204 -23.643 1.00 95.19 96 ASP A N 1
ATOM 725 C CA . ASP A 1 96 ? 15.100 -15.383 -23.490 1.00 95.19 96 ASP A CA 1
ATOM 726 C C . ASP A 1 96 ? 16.553 -14.986 -23.157 1.00 95.19 96 ASP A C 1
ATOM 728 O O . ASP A 1 96 ? 17.263 -15.669 -22.419 1.00 95.19 96 ASP A O 1
ATOM 732 N N . LYS A 1 97 ? 16.987 -13.832 -23.678 1.00 96.31 97 LYS A N 1
ATOM 733 C CA . LYS A 1 97 ? 18.252 -13.173 -23.340 1.00 96.31 97 LYS A CA 1
ATOM 734 C C . LYS A 1 97 ? 18.012 -11.669 -23.181 1.00 96.31 97 LYS A C 1
ATOM 736 O O . LYS A 1 97 ? 18.047 -10.961 -24.189 1.00 96.31 97 LYS A O 1
ATOM 741 N N . PRO A 1 98 ? 17.744 -11.184 -21.958 1.00 94.75 98 PRO A N 1
ATOM 742 C CA . PRO A 1 98 ? 17.549 -9.762 -21.698 1.00 94.75 98 PRO A CA 1
ATOM 743 C C . PRO A 1 98 ? 18.795 -8.946 -22.060 1.00 94.75 98 PRO A C 1
ATOM 745 O O . PRO A 1 98 ? 19.919 -9.353 -21.763 1.00 94.75 98 PRO A O 1
ATOM 748 N N . ASP A 1 99 ? 18.596 -7.780 -22.674 1.00 97.69 99 ASP A N 1
ATOM 749 C CA . ASP A 1 99 ? 19.662 -6.797 -22.880 1.00 97.69 99 ASP A CA 1
ATOM 750 C C . ASP A 1 99 ? 19.906 -6.039 -21.565 1.00 97.69 99 ASP A C 1
ATOM 752 O O . ASP A 1 99 ? 19.046 -5.295 -21.090 1.00 97.69 99 ASP A O 1
ATOM 756 N N . GLU A 1 100 ? 21.083 -6.239 -20.968 1.00 97.75 100 GLU A N 1
ATOM 757 C CA . GLU A 1 100 ? 21.475 -5.633 -19.689 1.00 97.75 100 GLU A CA 1
ATOM 758 C C . GLU A 1 100 ? 21.488 -4.097 -19.736 1.00 97.75 100 GLU A C 1
ATOM 760 O O . GLU A 1 100 ? 21.054 -3.436 -18.786 1.00 97.75 100 GLU A O 1
ATOM 765 N N . SER A 1 101 ? 21.950 -3.514 -20.847 1.00 98.06 101 SER A N 1
ATOM 766 C CA . SER A 1 101 ? 22.008 -2.061 -21.010 1.00 98.06 101 SER A CA 1
ATOM 767 C C . SER A 1 101 ? 20.602 -1.477 -21.126 1.00 98.06 101 SER A C 1
ATOM 769 O O . SER A 1 101 ? 20.319 -0.436 -20.529 1.00 98.06 101 SER A O 1
ATOM 771 N N . ALA A 1 102 ? 19.714 -2.145 -21.865 1.00 97.62 102 ALA A N 1
ATOM 772 C CA . ALA A 1 102 ? 18.321 -1.730 -21.997 1.00 97.62 102 ALA A CA 1
ATOM 773 C C . ALA A 1 102 ? 17.560 -1.869 -20.669 1.00 97.62 102 ALA A C 1
ATOM 775 O O . ALA A 1 102 ? 16.858 -0.941 -20.266 1.00 97.62 102 ALA A O 1
ATOM 776 N N . ALA A 1 103 ? 17.745 -2.983 -19.952 1.00 98.19 103 ALA A N 1
ATOM 777 C CA . ALA A 1 103 ? 17.121 -3.215 -18.651 1.00 98.19 103 ALA A CA 1
ATOM 778 C C . ALA A 1 103 ? 17.554 -2.163 -17.620 1.00 98.19 103 ALA A C 1
ATOM 780 O O . ALA A 1 103 ? 16.715 -1.616 -16.906 1.00 98.19 103 ALA A O 1
ATOM 781 N N . SER A 1 104 ? 18.847 -1.830 -17.583 1.00 98.38 104 SER A N 1
ATOM 782 C CA . SER A 1 104 ? 19.382 -0.812 -16.672 1.00 98.38 104 SER A CA 1
ATOM 783 C C . SER A 1 104 ? 18.814 0.578 -16.973 1.00 98.38 104 SER A C 1
ATOM 785 O O . SER A 1 104 ? 18.353 1.266 -16.065 1.00 98.38 104 SER A O 1
ATOM 787 N N . ALA A 1 105 ? 18.768 0.984 -18.247 1.00 98.50 105 ALA A N 1
ATOM 788 C CA . ALA A 1 105 ? 18.189 2.270 -18.644 1.00 98.50 105 ALA A CA 1
ATOM 789 C C . ALA A 1 105 ? 16.681 2.363 -18.335 1.00 98.50 105 ALA A C 1
ATOM 791 O O . ALA A 1 105 ? 16.186 3.401 -17.882 1.00 98.50 105 ALA A O 1
ATOM 792 N N . GLN A 1 106 ? 15.947 1.269 -18.544 1.00 98.25 106 GLN A N 1
ATOM 793 C CA . GLN A 1 106 ? 14.526 1.196 -18.222 1.00 98.25 106 GLN A CA 1
ATOM 794 C C . GLN A 1 106 ? 14.283 1.225 -16.704 1.00 98.25 106 GLN A C 1
ATOM 796 O O . GLN A 1 106 ? 13.354 1.885 -16.236 1.00 98.25 106 GLN A O 1
ATOM 801 N N . PHE A 1 107 ? 15.145 0.579 -15.917 1.00 98.44 107 PHE A N 1
ATOM 802 C CA . PHE A 1 107 ? 15.090 0.634 -14.458 1.00 98.44 107 PHE A CA 1
ATOM 803 C C . PHE A 1 107 ? 15.317 2.056 -13.922 1.00 98.44 107 PHE A C 1
ATOM 805 O O . PHE A 1 107 ? 14.557 2.508 -13.068 1.00 98.44 107 PHE A O 1
ATOM 812 N N . GLU A 1 108 ? 16.273 2.810 -14.471 1.00 98.69 108 GLU A N 1
ATOM 813 C CA . GLU A 1 108 ? 16.472 4.226 -14.118 1.00 98.69 108 GLU A CA 1
ATOM 814 C C . GLU A 1 108 ? 15.235 5.084 -14.433 1.00 98.69 108 GLU A C 1
ATOM 816 O O . GLU A 1 108 ? 14.850 5.960 -13.653 1.00 98.69 108 GLU A O 1
ATOM 821 N N . SER A 1 109 ? 14.550 4.791 -15.541 1.00 97.94 109 SER A N 1
ATOM 822 C CA . SER A 1 109 ? 13.302 5.469 -15.913 1.00 97.94 109 SER A CA 1
ATOM 823 C C . SER A 1 109 ? 12.175 5.174 -14.915 1.00 97.94 109 SER A C 1
ATOM 825 O O . SER A 1 109 ? 11.465 6.090 -14.485 1.00 97.94 109 SER A O 1
ATOM 827 N N . LEU A 1 110 ? 12.054 3.917 -14.471 1.00 98.19 110 LEU A N 1
ATOM 828 C CA . LEU A 1 110 ? 11.132 3.521 -13.405 1.00 98.19 110 LEU A CA 1
ATOM 829 C C . LEU A 1 110 ? 11.457 4.237 -12.085 1.00 98.19 110 LEU A C 1
ATOM 831 O O . LEU A 1 110 ? 10.556 4.801 -11.460 1.00 98.19 110 LEU A O 1
ATOM 835 N N . LEU A 1 111 ? 12.730 4.284 -11.681 1.00 98.19 111 LEU A N 1
ATOM 836 C CA . LEU A 1 111 ? 13.156 4.982 -10.464 1.00 98.19 111 LEU A CA 1
ATOM 837 C C . LEU A 1 111 ? 12.810 6.474 -10.505 1.00 98.19 111 LEU A C 1
ATOM 839 O O . LEU A 1 111 ? 12.315 7.020 -9.514 1.00 98.19 111 LEU A O 1
ATOM 843 N N . ALA A 1 112 ? 13.019 7.133 -11.647 1.00 97.69 112 ALA A N 1
ATOM 844 C CA . ALA A 1 112 ? 12.646 8.530 -11.834 1.00 97.69 112 ALA A CA 1
ATOM 845 C C . ALA A 1 112 ? 11.126 8.736 -11.690 1.00 97.69 112 ALA A C 1
ATOM 847 O O . ALA A 1 112 ? 10.689 9.639 -10.970 1.00 97.69 112 ALA A O 1
ATOM 848 N N . ALA A 1 113 ? 10.311 7.871 -12.303 1.00 96.25 113 ALA A N 1
ATOM 849 C CA . ALA A 1 113 ? 8.854 7.924 -12.191 1.00 96.25 113 ALA A CA 1
ATOM 850 C C . ALA A 1 113 ? 8.367 7.694 -1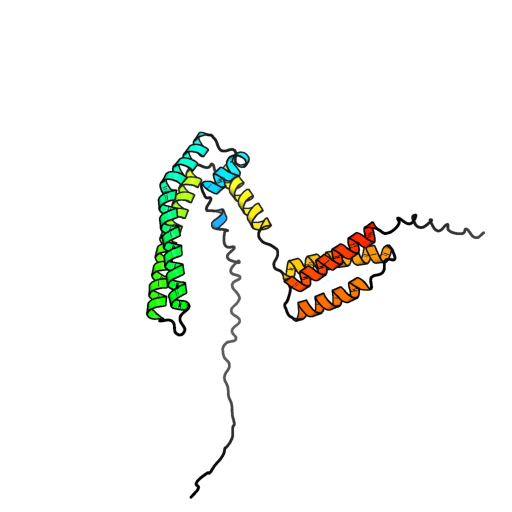0.748 1.00 96.25 113 ALA A C 1
ATOM 852 O O . ALA A 1 113 ? 7.498 8.418 -10.251 1.00 96.25 113 ALA A O 1
ATOM 853 N N . GLU A 1 114 ? 8.952 6.724 -10.041 1.00 96.62 114 GLU A N 1
ATOM 854 C CA . GLU A 1 114 ? 8.642 6.472 -8.636 1.00 96.62 114 GLU A CA 1
ATOM 855 C C . GLU A 1 114 ? 9.025 7.645 -7.735 1.00 96.62 114 GLU A C 1
ATOM 857 O O . GLU A 1 114 ? 8.298 7.954 -6.786 1.00 96.62 114 GLU A O 1
ATOM 862 N N . ALA A 1 115 ? 10.166 8.287 -7.996 1.00 97.38 115 ALA A N 1
ATOM 863 C CA . ALA A 1 115 ? 10.616 9.444 -7.236 1.00 97.38 115 ALA A CA 1
ATOM 864 C C . ALA A 1 115 ? 9.608 10.595 -7.346 1.00 97.38 115 ALA A C 1
ATOM 866 O O . ALA A 1 115 ? 9.241 11.179 -6.325 1.00 97.38 115 ALA A O 1
ATOM 867 N N . GLU A 1 116 ? 9.097 10.872 -8.547 1.00 96.62 116 GLU A N 1
ATOM 868 C CA . GLU A 1 116 ? 8.052 11.878 -8.751 1.00 96.62 116 GLU A CA 1
ATOM 869 C C . GLU A 1 116 ? 6.747 11.522 -8.031 1.00 96.62 116 GLU A C 1
ATOM 871 O O . GLU A 1 116 ? 6.180 12.351 -7.315 1.00 96.62 116 GLU A O 1
ATOM 876 N N . LEU A 1 117 ? 6.297 10.267 -8.115 1.00 95.31 117 LEU A N 1
ATOM 877 C CA . LEU A 1 117 ? 5.109 9.824 -7.384 1.00 95.31 117 LEU A CA 1
ATOM 878 C C . LEU A 1 117 ? 5.284 9.975 -5.862 1.00 95.31 117 LEU A C 1
ATOM 880 O O . LEU A 1 117 ? 4.375 10.436 -5.166 1.00 95.31 117 LEU A O 1
ATOM 884 N N . LYS A 1 118 ? 6.459 9.616 -5.332 1.00 94.62 118 LYS A N 1
ATOM 885 C CA . LYS A 1 118 ? 6.801 9.771 -3.910 1.00 94.62 118 LYS A CA 1
ATOM 886 C C . LYS A 1 118 ? 6.833 11.247 -3.502 1.00 94.62 118 LYS A C 1
ATOM 888 O O . LYS A 1 118 ? 6.333 11.564 -2.424 1.00 94.62 118 LYS A O 1
ATOM 893 N N . ARG A 1 119 ? 7.337 12.151 -4.354 1.00 95.69 119 ARG A N 1
ATOM 894 C CA . ARG A 1 119 ? 7.294 13.609 -4.127 1.00 95.69 119 ARG A CA 1
ATOM 895 C C . ARG A 1 119 ? 5.859 14.113 -4.012 1.00 95.69 119 ARG A C 1
ATOM 897 O O . ARG A 1 119 ? 5.538 14.770 -3.027 1.00 95.69 119 ARG A O 1
ATOM 904 N N . VAL A 1 120 ? 4.979 13.736 -4.941 1.00 94.19 120 VAL A N 1
ATOM 905 C CA . VAL A 1 120 ? 3.556 14.124 -4.896 1.00 94.19 120 VAL A CA 1
ATOM 906 C C . VAL A 1 120 ? 2.883 13.617 -3.619 1.00 94.19 120 VAL A C 1
ATOM 908 O O . VAL A 1 120 ? 2.211 14.383 -2.928 1.00 94.19 120 VAL A O 1
ATOM 911 N N . ARG A 1 121 ? 3.109 12.347 -3.256 1.00 92.31 121 ARG A N 1
ATOM 912 C CA . ARG A 1 121 ? 2.575 11.755 -2.016 1.00 92.31 121 ARG A CA 1
ATOM 913 C C . ARG A 1 121 ? 3.092 12.467 -0.768 1.00 92.31 121 ARG A C 1
ATOM 915 O O . ARG A 1 121 ? 2.320 12.716 0.156 1.00 92.31 121 ARG A O 1
ATOM 922 N N . LEU A 1 122 ? 4.374 12.826 -0.741 1.00 94.00 122 LEU A N 1
ATOM 923 C CA . LEU A 1 122 ? 4.952 13.612 0.345 1.00 94.00 122 LEU A CA 1
ATOM 924 C C . LEU A 1 122 ? 4.279 14.984 0.446 1.00 94.00 122 LEU A C 1
ATOM 926 O O . LEU A 1 122 ? 3.879 15.374 1.539 1.00 94.00 122 LEU A O 1
ATOM 930 N N . THR A 1 123 ? 4.081 15.686 -0.672 1.00 94.94 123 THR A N 1
ATOM 931 C CA . THR A 1 123 ? 3.383 16.979 -0.692 1.00 94.94 123 THR A CA 1
ATOM 932 C C . THR A 1 123 ? 1.952 16.866 -0.167 1.00 94.94 123 THR A C 1
ATOM 934 O O . THR A 1 123 ? 1.562 17.654 0.694 1.00 94.94 123 THR A O 1
ATOM 937 N N . MET A 1 124 ? 1.178 15.874 -0.622 1.00 94.06 124 MET A N 1
ATOM 938 C CA . MET A 1 124 ? -0.172 15.612 -0.102 1.00 94.06 124 MET A CA 1
ATOM 939 C C . MET A 1 124 ? -0.155 15.352 1.408 1.00 94.06 124 MET A C 1
ATOM 941 O O . MET A 1 124 ? -1.008 15.852 2.145 1.00 94.06 124 MET A O 1
ATOM 945 N N . SER A 1 125 ? 0.838 14.598 1.880 1.00 94.25 125 SER A N 1
ATOM 946 C CA . SER A 1 125 ? 0.968 14.287 3.296 1.00 94.25 125 SER A CA 1
ATOM 947 C C . SER A 1 125 ? 1.293 15.514 4.145 1.00 94.25 125 SER A C 1
ATOM 949 O O . SER A 1 125 ? 0.677 15.721 5.189 1.00 94.25 125 SER A O 1
ATOM 951 N N . LEU A 1 126 ? 2.208 16.371 3.685 1.00 94.88 126 LEU A N 1
ATOM 952 C CA . LEU A 1 126 ? 2.544 17.618 4.372 1.00 94.88 126 LEU A CA 1
ATOM 953 C C . LEU A 1 126 ? 1.326 18.544 4.470 1.00 94.88 126 LEU A C 1
ATOM 955 O O . LEU A 1 126 ? 0.992 18.972 5.571 1.00 94.88 126 LEU A O 1
ATOM 959 N N . ARG A 1 127 ? 0.586 18.736 3.369 1.00 95.00 127 ARG A N 1
ATOM 960 C CA . ARG A 1 127 ? -0.669 19.511 3.365 1.00 95.00 127 ARG A CA 1
ATOM 961 C C . ARG A 1 127 ? -1.716 18.934 4.318 1.00 95.00 127 ARG A C 1
ATOM 963 O O . ARG A 1 127 ? -2.379 19.670 5.036 1.00 95.00 127 ARG A O 1
ATOM 970 N N . THR A 1 128 ? -1.839 17.608 4.375 1.00 95.44 128 THR A N 1
ATOM 971 C CA . THR A 1 128 ? -2.740 16.939 5.329 1.00 95.44 128 THR A CA 1
ATOM 972 C C . THR A 1 128 ? -2.350 17.271 6.767 1.00 95.44 128 THR A C 1
ATOM 974 O O . THR A 1 128 ? -3.198 17.632 7.580 1.00 95.44 128 THR A O 1
ATOM 977 N N . ARG A 1 129 ? -1.055 17.198 7.091 1.00 95.44 129 ARG A N 1
ATOM 978 C CA . ARG A 1 129 ? -0.539 17.507 8.432 1.00 95.44 129 ARG A CA 1
ATOM 979 C C . ARG A 1 129 ? -0.719 18.975 8.820 1.00 95.44 129 ARG A C 1
ATOM 981 O O . ARG A 1 129 ? -0.863 19.242 10.004 1.00 95.44 129 ARG A O 1
ATOM 988 N N . GLU A 1 130 ? -0.725 19.896 7.860 1.00 95.88 130 GLU A N 1
ATOM 989 C CA . GLU A 1 130 ? -1.017 21.318 8.098 1.00 95.88 130 GLU A CA 1
ATOM 990 C C . GLU A 1 130 ? -2.488 21.569 8.467 1.00 95.88 130 GLU A C 1
ATOM 992 O O . GLU A 1 130 ? -2.790 22.517 9.189 1.00 95.88 130 GLU A O 1
ATOM 997 N N . VAL A 1 131 ? -3.412 20.724 7.994 1.00 97.06 131 VAL A N 1
ATOM 998 C CA . VAL A 1 131 ? -4.851 20.843 8.289 1.00 97.06 131 VAL A CA 1
ATOM 999 C C . VAL A 1 131 ? -5.215 20.224 9.642 1.00 97.06 131 VAL A C 1
ATOM 1001 O O . VAL A 1 131 ? -6.110 20.722 10.331 1.00 97.06 131 VAL A O 1
ATOM 1004 N N . LEU A 1 132 ? -4.553 19.130 10.020 1.00 96.94 132 LEU A N 1
ATOM 1005 C CA . LEU A 1 132 ? -4.843 18.383 11.243 1.00 96.94 132 LEU A CA 1
ATOM 1006 C C . LEU A 1 132 ? -4.145 18.983 12.466 1.00 96.94 132 LEU A C 1
ATOM 1008 O O . LEU A 1 132 ? -2.996 19.413 12.410 1.00 96.94 132 LEU A O 1
ATOM 1012 N N . THR A 1 133 ? -4.804 18.924 13.622 1.00 97.00 133 THR A N 1
ATOM 1013 C CA . THR A 1 133 ? -4.140 19.225 14.897 1.00 97.00 133 THR A CA 1
ATOM 1014 C C . THR A 1 133 ? -3.217 18.080 15.325 1.00 97.00 133 THR A C 1
ATOM 1016 O O . THR A 1 133 ? -3.359 16.937 14.882 1.00 97.00 133 THR A O 1
ATOM 1019 N N . ALA A 1 134 ? -2.297 18.355 16.256 1.00 94.62 134 ALA A N 1
ATOM 1020 C CA . ALA A 1 134 ? -1.408 17.331 16.810 1.00 94.62 134 ALA A CA 1
ATOM 1021 C C . ALA A 1 134 ? -2.177 16.153 17.442 1.00 94.62 134 ALA A C 1
ATOM 1023 O O . ALA A 1 134 ? -1.803 14.997 17.244 1.00 94.62 134 ALA A O 1
ATOM 1024 N N . ALA A 1 135 ? -3.282 16.435 18.143 1.00 95.19 135 ALA A N 1
ATOM 1025 C CA . ALA A 1 135 ? -4.127 15.410 18.754 1.00 95.19 135 ALA A CA 1
ATOM 1026 C C . ALA A 1 135 ? -4.831 14.538 17.699 1.00 95.19 135 ALA A C 1
ATOM 1028 O O . ALA A 1 135 ? -4.837 13.311 17.810 1.00 95.19 135 ALA A O 1
ATOM 1029 N N . GLN A 1 136 ? -5.368 15.155 16.641 1.00 97.00 136 GLN A N 1
ATOM 1030 C CA . GLN A 1 136 ? -6.002 14.440 15.527 1.00 97.00 136 GLN A CA 1
ATOM 1031 C C . GLN A 1 136 ? -4.996 13.562 14.780 1.00 97.00 136 GLN A C 1
ATOM 1033 O O . GLN A 1 136 ? -5.290 12.408 14.471 1.00 97.00 136 GLN A O 1
ATOM 1038 N N . LEU A 1 137 ? -3.788 14.078 14.544 1.00 94.56 137 LEU A N 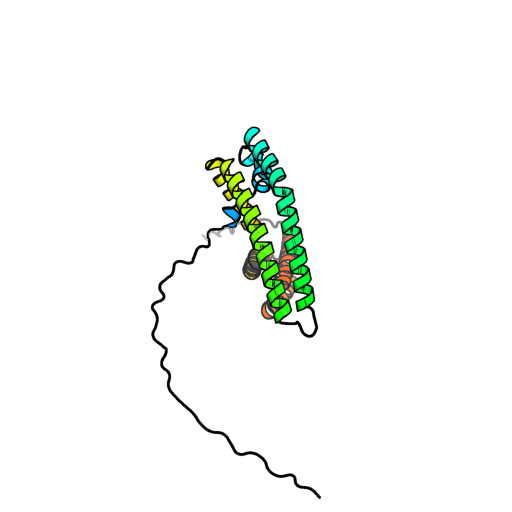1
ATOM 1039 C CA . LEU A 1 137 ? -2.708 13.337 13.902 1.00 94.56 137 LEU A CA 1
ATOM 1040 C C . LEU A 1 137 ? -2.295 12.114 14.728 1.00 94.56 137 LEU A C 1
ATOM 1042 O O . LEU A 1 137 ? -2.179 11.021 14.180 1.00 94.56 137 LEU A O 1
ATOM 1046 N N . GLN A 1 138 ? -2.115 12.271 16.041 1.00 92.69 138 GLN A N 1
ATOM 1047 C CA . GLN A 1 138 ? -1.776 11.155 16.922 1.00 92.69 138 GLN A CA 1
ATOM 1048 C C . GLN A 1 138 ? -2.879 10.086 16.924 1.00 92.69 138 GLN A C 1
ATOM 1050 O O . GLN A 1 138 ? -2.586 8.895 16.816 1.00 92.69 138 GLN A O 1
ATOM 1055 N N . LYS A 1 139 ? -4.151 10.501 16.976 1.00 94.12 139 LYS A N 1
ATOM 1056 C CA . LYS A 1 139 ? -5.304 9.589 16.911 1.00 94.12 139 LYS A CA 1
ATOM 1057 C C . LYS A 1 139 ? -5.346 8.837 15.577 1.00 94.12 139 LYS A C 1
ATOM 1059 O O . LYS A 1 139 ? -5.496 7.617 15.571 1.00 94.12 139 LYS A O 1
ATOM 1064 N N . LEU A 1 140 ? -5.118 9.533 14.460 1.00 93.38 140 LEU A N 1
ATOM 1065 C CA . LEU A 1 140 ? -5.036 8.934 13.126 1.00 93.38 140 LEU A CA 1
ATOM 1066 C C . LEU A 1 140 ? -3.910 7.891 13.033 1.00 93.38 140 LEU A C 1
ATOM 1068 O O . LEU A 1 140 ? -4.125 6.794 12.521 1.00 93.38 140 LEU A O 1
ATOM 1072 N N . GLN A 1 141 ? -2.731 8.189 13.582 1.00 90.44 141 GLN A N 1
ATOM 1073 C CA . GLN A 1 141 ? -1.598 7.258 13.618 1.00 90.44 141 GLN A CA 1
ATOM 1074 C C . GLN A 1 141 ? -1.913 5.983 14.403 1.00 90.44 141 GLN A C 1
ATOM 1076 O O . GLN A 1 141 ? -1.586 4.880 13.960 1.00 90.44 141 GLN A O 1
ATOM 1081 N N . SER A 1 142 ? -2.581 6.106 15.552 1.00 89.12 142 SER A N 1
ATOM 1082 C CA . SER A 1 142 ? -3.025 4.947 16.331 1.00 89.12 142 SER A CA 1
ATOM 1083 C C . SER A 1 142 ? -4.004 4.069 15.545 1.00 89.12 142 SER A C 1
ATOM 1085 O O . SER A 1 142 ? -3.868 2.844 15.561 1.00 89.12 142 SER A O 1
ATOM 1087 N N . LEU A 1 143 ? -4.943 4.675 14.810 1.00 89.38 143 LEU A N 1
ATOM 1088 C CA . LEU A 1 143 ? -5.906 3.956 13.967 1.00 89.38 143 LEU A CA 1
ATOM 1089 C C . LEU A 1 143 ? -5.217 3.214 12.811 1.00 89.38 143 LEU A C 1
ATOM 1091 O O . LEU A 1 143 ? -5.527 2.048 12.551 1.00 89.38 143 LEU A O 1
ATOM 1095 N N . GLN A 1 144 ? -4.236 3.847 12.164 1.00 83.81 144 GLN A N 1
ATOM 1096 C CA . GLN A 1 144 ? -3.448 3.234 11.092 1.00 83.81 144 GLN A CA 1
ATOM 1097 C C . GLN A 1 144 ? -2.614 2.053 11.605 1.00 83.81 144 GLN A C 1
ATOM 1099 O O . GLN A 1 144 ? -2.651 0.971 11.018 1.00 83.81 144 GLN A O 1
ATOM 1104 N N . ASN A 1 145 ? -1.930 2.210 12.741 1.00 79.38 145 ASN A N 1
ATOM 1105 C CA . ASN A 1 145 ? -1.139 1.138 13.347 1.00 79.38 145 ASN A CA 1
ATOM 1106 C C . ASN A 1 145 ? -2.010 -0.055 13.761 1.00 79.38 145 ASN A C 1
ATOM 1108 O O . ASN A 1 145 ? -1.657 -1.196 13.476 1.00 79.38 145 ASN A O 1
AT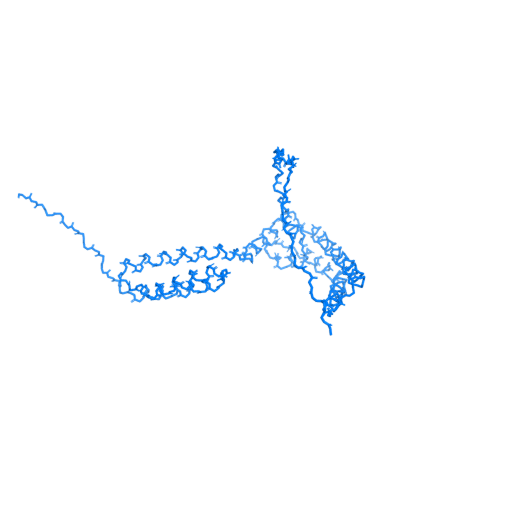OM 1112 N N . ALA A 1 146 ? -3.187 0.185 14.347 1.00 77.81 146 ALA A N 1
ATOM 1113 C CA . ALA A 1 146 ? -4.117 -0.881 14.725 1.00 77.81 146 ALA A CA 1
ATOM 1114 C C . ALA A 1 146 ? -4.651 -1.685 13.523 1.00 77.81 146 ALA A C 1
ATOM 1116 O O . ALA A 1 146 ? -5.082 -2.832 13.680 1.00 77.81 146 ALA A O 1
ATOM 1117 N N . ARG A 1 147 ? -4.653 -1.094 12.324 1.00 71.00 147 ARG A N 1
ATOM 1118 C CA . ARG A 1 147 ? -5.026 -1.770 11.077 1.00 71.00 147 ARG A CA 1
ATOM 1119 C C . ARG A 1 147 ? -3.844 -2.527 10.474 1.00 71.00 147 ARG A C 1
ATOM 1121 O O . ARG A 1 147 ? -4.024 -3.666 10.055 1.00 71.00 147 ARG A O 1
ATOM 1128 N N . SER A 1 148 ? -2.648 -1.942 10.495 1.00 66.94 148 SER A N 1
ATOM 1129 C CA . SER A 1 148 ? -1.404 -2.604 10.081 1.00 66.94 148 SER A CA 1
ATOM 1130 C C . SER A 1 148 ? -1.130 -3.856 10.914 1.00 66.94 148 SER A C 1
ATOM 1132 O O . SER A 1 148 ? -0.874 -4.914 10.350 1.00 66.94 148 SER A O 1
ATOM 1134 N N . SER A 1 149 ? -1.307 -3.784 12.236 1.00 64.25 149 SER A N 1
ATOM 1135 C CA . SER A 1 149 ? -1.151 -4.934 13.137 1.00 64.25 149 SER A CA 1
ATOM 1136 C C . SER A 1 149 ? -2.226 -6.009 12.957 1.00 64.25 149 SER A C 1
ATOM 1138 O O . SER A 1 149 ? -1.986 -7.160 13.290 1.00 64.25 149 SER A O 1
ATOM 1140 N N . ARG A 1 150 ? -3.407 -5.661 12.426 1.00 61.72 150 ARG A N 1
ATOM 1141 C CA . ARG A 1 150 ? -4.454 -6.638 12.071 1.00 61.72 150 ARG A CA 1
ATOM 1142 C C . ARG A 1 150 ? -4.238 -7.295 10.709 1.00 61.72 150 ARG A C 1
ATOM 1144 O O . ARG A 1 150 ? -4.793 -8.358 10.466 1.00 61.72 150 ARG A O 1
ATOM 1151 N N . ARG A 1 151 ? -3.490 -6.646 9.812 1.00 57.59 151 ARG A N 1
ATOM 1152 C CA . ARG A 1 151 ? -3.221 -7.120 8.444 1.00 57.59 151 ARG A CA 1
ATOM 1153 C C . ARG A 1 151 ? -1.877 -7.834 8.318 1.00 57.59 151 ARG A C 1
ATOM 1155 O O . ARG A 1 151 ? -1.694 -8.605 7.384 1.00 57.59 151 ARG A O 1
ATOM 1162 N N . ALA A 1 152 ? -0.958 -7.585 9.248 1.00 56.97 152 ALA A N 1
ATOM 1163 C CA . ALA A 1 152 ? 0.184 -8.446 9.484 1.00 56.97 152 ALA A CA 1
ATOM 1164 C C . ALA A 1 152 ? -0.336 -9.758 10.083 1.00 56.97 152 ALA A C 1
ATOM 1166 O O . ALA A 1 152 ? -0.439 -9.895 11.301 1.00 56.97 152 ALA A O 1
ATOM 1167 N N . SER A 1 153 ? -0.717 -10.706 9.224 1.00 57.03 153 SER A N 1
ATOM 1168 C CA . SER A 1 153 ? -0.828 -12.096 9.652 1.00 57.03 153 SER A CA 1
ATOM 1169 C C . SER A 1 153 ? 0.490 -12.471 10.338 1.00 57.03 153 SER A C 1
ATOM 1171 O O . SER A 1 153 ? 1.553 -12.086 9.832 1.00 57.03 153 SER A O 1
ATOM 1173 N N . PRO A 1 154 ? 0.455 -13.155 11.493 1.00 61.09 154 PRO A N 1
ATOM 1174 C CA . PRO A 1 154 ? 1.676 -13.670 12.088 1.00 61.09 154 PRO A CA 1
ATOM 1175 C C . PRO A 1 154 ? 2.433 -14.495 11.032 1.00 61.09 154 PRO A C 1
ATOM 1177 O O . PRO A 1 154 ? 1.789 -15.129 10.192 1.00 61.09 154 PRO A O 1
ATOM 1180 N N . PRO A 1 155 ? 3.779 -14.468 11.018 1.00 71.62 155 PRO A N 1
ATOM 1181 C CA . PRO A 1 155 ? 4.553 -15.330 10.130 1.00 71.62 155 PRO A CA 1
ATOM 1182 C C . PRO A 1 155 ? 4.048 -16.772 10.253 1.00 71.62 155 PRO A C 1
ATOM 1184 O O . PRO A 1 155 ? 3.664 -17.189 11.347 1.00 71.62 155 PRO A O 1
ATOM 1187 N N . ALA A 1 156 ? 4.027 -17.514 9.142 1.00 73.62 156 ALA A N 1
ATOM 1188 C CA . ALA A 1 156 ? 3.382 -18.830 9.052 1.00 73.62 156 ALA A CA 1
ATOM 1189 C C . ALA A 1 156 ? 3.787 -19.788 10.190 1.00 73.62 156 ALA A C 1
ATOM 1191 O O . ALA A 1 156 ? 2.960 -20.548 10.688 1.00 73.62 156 ALA A O 1
ATOM 1192 N N . ASP A 1 157 ? 5.025 -19.680 10.675 1.00 73.25 157 ASP A N 1
ATOM 1193 C CA . ASP A 1 157 ? 5.543 -20.458 11.804 1.00 73.25 157 ASP A CA 1
ATOM 1194 C C . ASP A 1 157 ? 4.853 -20.123 13.137 1.00 73.25 157 ASP A C 1
ATOM 1196 O O . ASP A 1 157 ? 4.552 -21.007 13.940 1.00 73.25 157 ASP A O 1
ATOM 1200 N N . GLN A 1 158 ? 4.565 -18.843 13.378 1.00 80.38 158 GLN A N 1
ATOM 1201 C CA . GLN A 1 158 ? 3.865 -18.383 14.575 1.00 80.38 158 GLN A CA 1
ATOM 1202 C C . GLN A 1 158 ? 2.371 -18.730 14.516 1.00 80.38 158 GLN A C 1
ATOM 1204 O O . GLN A 1 158 ? 1.783 -19.069 15.545 1.00 80.38 158 GLN A O 1
ATOM 1209 N N . GLU A 1 159 ? 1.763 -18.694 13.328 1.00 84.06 159 GLU A N 1
ATOM 1210 C CA . GLU A 1 159 ? 0.389 -19.162 13.125 1.00 84.06 159 GLU A CA 1
ATOM 1211 C C . GLU A 1 159 ? 0.271 -20.671 13.381 1.00 84.06 159 GLU A C 1
ATOM 1213 O O . GLU A 1 159 ? -0.594 -21.110 14.143 1.00 84.06 159 GLU A O 1
ATOM 1218 N N . LEU A 1 160 ? 1.182 -21.459 12.803 1.00 88.50 160 LEU A N 1
ATOM 1219 C CA . LEU A 1 160 ? 1.235 -22.906 12.981 1.00 88.50 160 LEU A CA 1
ATOM 1220 C C . LEU A 1 160 ? 1.409 -23.276 14.461 1.00 88.50 160 LEU A C 1
ATOM 1222 O O . LEU A 1 160 ? 0.667 -24.113 14.978 1.00 88.50 160 LEU A O 1
ATOM 1226 N N . ALA A 1 161 ? 2.326 -22.607 15.167 1.00 87.88 161 ALA A N 1
ATOM 1227 C CA . ALA A 1 161 ? 2.539 -22.807 16.599 1.00 87.88 161 ALA A CA 1
ATOM 1228 C C . ALA A 1 161 ? 1.280 -22.491 17.428 1.00 87.88 161 ALA A C 1
ATOM 1230 O O . ALA A 1 161 ? 0.906 -23.268 18.310 1.00 87.88 161 ALA A O 1
ATOM 1231 N N . ALA A 1 162 ? 0.584 -21.389 17.123 1.00 90.25 162 ALA A N 1
ATOM 1232 C CA . ALA A 1 162 ? -0.660 -21.030 17.802 1.00 90.25 162 ALA A CA 1
ATOM 1233 C C . ALA A 1 162 ? -1.769 -22.074 17.570 1.00 90.25 162 ALA A C 1
ATOM 1235 O O . ALA A 1 162 ? -2.493 -22.437 18.502 1.00 90.25 162 ALA A O 1
ATOM 1236 N N . LYS A 1 163 ? -1.881 -22.607 16.347 1.00 93.06 163 LYS A N 1
ATOM 1237 C CA . LYS A 1 163 ? -2.844 -23.668 16.014 1.00 93.06 163 LYS A CA 1
ATOM 1238 C C . LYS A 1 163 ? -2.511 -24.993 16.692 1.00 93.06 163 LYS A C 1
ATOM 1240 O O . LYS A 1 163 ? -3.418 -25.647 17.205 1.00 93.06 163 LYS A O 1
ATOM 1245 N N . MET A 1 164 ? -1.232 -25.365 16.773 1.00 93.25 164 MET A N 1
ATOM 1246 C CA . MET A 1 164 ? -0.800 -26.551 17.520 1.00 93.25 164 MET A CA 1
ATOM 1247 C C . MET A 1 164 ? -1.208 -26.459 18.994 1.00 93.25 164 MET A C 1
ATOM 1249 O O . MET A 1 164 ? -1.743 -27.427 19.537 1.00 93.25 164 MET A O 1
ATOM 1253 N N . GLU A 1 165 ? -1.026 -25.296 19.626 1.00 92.56 165 GLU A N 1
ATOM 1254 C CA . GLU A 1 165 ? -1.416 -25.094 21.025 1.00 92.56 165 GLU A CA 1
ATOM 1255 C C . GLU A 1 165 ? -2.940 -25.172 21.213 1.00 92.56 165 GLU A C 1
ATOM 1257 O O . GLU A 1 165 ? -3.424 -25.821 22.145 1.00 92.56 165 GLU A O 1
ATOM 1262 N N . ARG A 1 166 ? -3.722 -24.610 20.278 1.00 93.69 166 ARG A N 1
ATOM 1263 C CA . ARG A 1 166 ? -5.190 -24.736 20.284 1.00 93.69 166 ARG A CA 1
ATOM 1264 C C . ARG A 1 166 ? -5.638 -26.195 20.182 1.00 93.69 166 ARG A C 1
ATOM 1266 O O . ARG A 1 166 ? -6.462 -26.638 20.984 1.00 93.69 166 ARG A O 1
ATOM 1273 N N . VAL A 1 167 ? -5.100 -26.944 19.217 1.00 95.19 167 VAL A N 1
ATOM 1274 C CA . VAL A 1 167 ? -5.437 -28.362 19.010 1.00 95.19 167 VAL A CA 1
ATOM 1275 C C . VAL A 1 167 ? -5.040 -29.192 20.229 1.00 95.19 167 VAL A C 1
ATOM 1277 O O . VAL A 1 167 ? -5.834 -30.005 20.694 1.00 95.19 167 VAL A O 1
ATOM 1280 N N . LYS A 1 168 ? -3.869 -28.944 20.824 1.00 93.44 168 LYS A N 1
ATOM 1281 C CA . LYS A 1 168 ? -3.432 -29.604 22.062 1.00 93.44 168 LYS A CA 1
ATOM 1282 C C . LYS A 1 168 ? -4.419 -29.380 23.212 1.00 93.44 168 LYS A C 1
ATOM 1284 O O . LYS A 1 168 ? -4.812 -30.340 23.873 1.00 93.44 168 LYS A O 1
ATOM 1289 N N . GLY A 1 169 ? -4.887 -28.146 23.408 1.00 94.00 169 GLY A N 1
ATOM 1290 C CA . GLY A 1 169 ? -5.911 -27.835 24.411 1.00 94.00 169 GLY A CA 1
ATOM 1291 C C . GLY A 1 169 ? -7.262 -28.515 24.146 1.00 94.00 169 GLY A C 1
ATOM 1292 O O . GLY A 1 169 ? -7.967 -28.894 25.083 1.00 94.00 169 GLY A O 1
ATOM 1293 N N . LEU A 1 170 ? -7.638 -28.703 22.878 1.00 93.94 170 LEU A N 1
ATOM 1294 C CA . LEU A 1 170 ? -8.836 -29.458 22.493 1.00 93.94 170 LEU A CA 1
ATOM 1295 C C . LEU A 1 170 ? -8.680 -30.964 22.738 1.00 93.94 170 LEU A C 1
ATOM 1297 O O . LEU A 1 170 ? -9.607 -31.586 23.250 1.00 93.94 170 LEU A O 1
ATOM 1301 N N . ILE A 1 171 ? -7.512 -31.536 22.434 1.00 92.88 171 ILE A N 1
ATOM 1302 C CA . ILE A 1 171 ? -7.205 -32.952 22.680 1.00 92.88 171 ILE A CA 1
ATOM 1303 C C . ILE A 1 171 ? -7.314 -33.278 24.171 1.00 92.88 171 ILE A C 1
ATOM 1305 O O . ILE A 1 171 ? -7.929 -34.282 24.523 1.00 92.88 171 ILE A O 1
ATOM 1309 N N . GLU A 1 172 ? -6.766 -32.436 25.050 1.00 91.62 172 GLU A N 1
ATOM 1310 C CA . GLU A 1 172 ? -6.852 -32.660 26.499 1.00 91.62 172 GLU A CA 1
ATOM 1311 C C . GLU A 1 172 ? -8.302 -32.645 26.997 1.00 91.62 172 GLU A C 1
ATOM 1313 O O . GLU A 1 172 ? -8.712 -33.532 27.748 1.00 91.62 172 GLU A O 1
ATOM 1318 N N . ARG A 1 173 ? -9.124 -31.705 26.512 1.00 91.00 173 ARG A N 1
ATOM 1319 C CA . ARG A 1 173 ? -10.563 -31.686 26.822 1.00 91.00 173 ARG A CA 1
ATOM 1320 C C . ARG A 1 173 ? -11.282 -32.924 26.290 1.00 91.00 173 ARG A C 1
ATOM 1322 O O . ARG A 1 173 ? -12.076 -33.529 27.004 1.00 91.00 173 ARG A O 1
ATOM 1329 N N . ALA A 1 174 ? -10.980 -33.333 25.061 1.00 91.12 174 ALA A N 1
ATOM 1330 C CA . ALA A 1 174 ? -11.577 -34.515 24.451 1.00 91.12 174 ALA A CA 1
ATOM 1331 C C . ALA A 1 174 ? -11.194 -35.804 25.193 1.00 91.12 174 ALA A C 1
ATOM 1333 O O . ALA A 1 174 ? -12.038 -36.675 25.396 1.00 91.12 174 ALA A O 1
ATOM 1334 N N . ARG A 1 175 ? -9.956 -35.889 25.689 1.00 89.56 175 ARG A N 1
ATOM 1335 C CA . ARG A 1 175 ? -9.483 -36.992 26.530 1.00 89.56 175 ARG A CA 1
ATOM 1336 C C . ARG A 1 175 ? -10.235 -37.068 27.855 1.00 89.56 175 ARG A C 1
ATOM 1338 O O . ARG A 1 175 ? -10.626 -38.157 28.260 1.00 89.56 175 ARG A O 1
ATOM 1345 N N . GLN A 1 176 ? -10.459 -35.928 28.509 1.00 89.06 176 GLN A N 1
ATOM 1346 C CA . GLN A 1 176 ? -11.251 -35.854 29.744 1.00 89.06 176 GLN A CA 1
ATOM 1347 C C . GLN A 1 176 ? -12.711 -36.269 29.519 1.00 89.06 176 GLN A C 1
ATOM 1349 O O . GLN A 1 176 ? -13.312 -36.885 30.393 1.00 89.06 176 GLN A O 1
ATOM 1354 N N . ALA A 1 177 ? -13.256 -35.984 28.335 1.00 87.56 177 ALA A N 1
ATOM 1355 C CA . ALA A 1 177 ? -14.596 -36.395 27.924 1.00 87.56 177 ALA A CA 1
ATOM 1356 C C . ALA A 1 177 ? -14.682 -37.856 27.427 1.00 87.56 177 ALA A C 1
ATOM 1358 O O . ALA A 1 177 ? -15.761 -38.304 27.048 1.00 87.56 177 ALA A O 1
ATOM 1359 N N . GLY A 1 178 ? -13.572 -38.606 27.407 1.00 89.69 178 GLY A N 1
ATOM 1360 C CA . GLY A 1 178 ? -13.544 -39.995 26.935 1.00 89.69 178 GLY A CA 1
ATOM 1361 C C . GLY A 1 178 ? -13.774 -40.158 25.427 1.00 89.69 178 GLY A C 1
ATOM 1362 O O . GLY A 1 178 ? -14.204 -41.224 24.991 1.00 89.69 178 GLY A O 1
ATOM 1363 N N . LEU A 1 179 ? -13.515 -39.116 24.630 1.00 88.69 179 LEU A N 1
ATOM 1364 C CA . LEU A 1 179 ? -13.703 -39.134 23.178 1.00 88.69 179 LEU A CA 1
ATOM 1365 C C . LEU A 1 179 ? -12.577 -39.892 22.457 1.00 88.69 179 LEU A C 1
ATOM 1367 O O . LEU A 1 179 ? -11.421 -39.885 22.883 1.00 88.69 179 LEU A O 1
ATOM 1371 N N . ASP A 1 180 ? -12.910 -40.507 21.319 1.00 88.88 180 ASP A N 1
ATOM 1372 C CA . ASP A 1 180 ? -11.932 -41.168 20.451 1.00 88.88 180 ASP A CA 1
ATOM 1373 C C . ASP A 1 180 ? -11.072 -40.150 19.676 1.00 88.88 180 ASP A C 1
ATOM 1375 O O . ASP A 1 180 ? -11.574 -39.252 18.994 1.00 88.88 180 ASP A O 1
ATOM 1379 N N . LEU A 1 181 ? -9.751 -40.334 19.753 1.00 90.25 181 LEU A N 1
ATOM 1380 C CA . LEU A 1 181 ? -8.722 -39.470 19.160 1.00 90.25 181 LEU A CA 1
ATOM 1381 C C . LEU A 1 181 ? -8.025 -40.113 17.950 1.00 90.25 181 LEU A C 1
ATOM 1383 O O . LEU A 1 181 ? -7.001 -39.613 17.473 1.00 90.25 181 LEU A O 1
ATOM 1387 N N . SER A 1 182 ? -8.547 -41.232 17.446 1.00 88.31 182 SER A N 1
ATOM 1388 C CA . SER A 1 182 ? -7.928 -41.974 16.345 1.00 88.31 182 SER A CA 1
ATOM 1389 C C . SER A 1 182 ? -7.823 -41.143 15.058 1.00 88.31 182 SER A C 1
ATOM 1391 O O . SER A 1 182 ? -6.783 -41.187 14.396 1.00 88.31 182 SER A O 1
ATOM 1393 N N . SER A 1 183 ? -8.827 -40.307 14.746 1.00 87.06 183 SER A N 1
ATOM 1394 C CA . SER A 1 183 ? -8.779 -39.377 13.601 1.00 87.06 183 SER A CA 1
ATOM 1395 C C . SER A 1 183 ? -7.636 -38.364 13.734 1.00 87.06 183 SER A C 1
ATOM 1397 O O . SER A 1 183 ? -6.869 -38.160 12.790 1.00 87.06 183 SER A O 1
ATOM 1399 N N . ILE A 1 184 ? -7.452 -37.803 14.930 1.00 89.81 184 ILE A N 1
ATOM 1400 C CA . ILE A 1 184 ? -6.438 -36.783 15.229 1.00 89.81 184 ILE A CA 1
ATOM 1401 C C . ILE A 1 184 ? -5.022 -37.327 15.075 1.00 89.81 184 ILE A C 1
ATOM 1403 O O . ILE A 1 184 ? -4.156 -36.629 14.552 1.00 89.81 184 ILE A O 1
ATOM 1407 N N . ARG A 1 185 ? -4.779 -38.599 15.411 1.00 89.19 185 ARG A N 1
ATOM 1408 C CA . ARG A 1 185 ? -3.471 -39.234 15.180 1.00 89.19 185 ARG A CA 1
ATOM 1409 C C . ARG A 1 185 ? -3.079 -39.228 13.699 1.00 89.19 185 ARG A C 1
ATOM 1411 O O . ARG A 1 185 ? -1.919 -38.984 13.373 1.00 89.19 185 ARG A O 1
ATOM 1418 N N . THR A 1 186 ? -4.033 -39.478 12.798 1.00 91.19 186 THR A N 1
ATOM 1419 C CA . THR A 1 186 ? -3.761 -39.464 11.349 1.00 91.19 186 THR A CA 1
ATOM 1420 C C . THR A 1 186 ? -3.499 -38.057 10.820 1.00 91.19 186 THR A C 1
ATOM 1422 O O . THR A 1 186 ? -2.674 -37.882 9.924 1.00 91.19 186 THR A O 1
ATOM 1425 N N . MET A 1 187 ? -4.167 -37.054 11.392 1.00 90.81 187 MET A N 1
ATOM 1426 C CA . MET A 1 187 ? -3.939 -35.647 11.069 1.00 90.81 187 MET A CA 1
ATOM 1427 C C . MET A 1 187 ? -2.572 -35.181 11.583 1.00 90.81 187 MET A C 1
ATOM 1429 O O . MET A 1 187 ? -1.831 -34.551 10.837 1.00 90.81 187 MET A O 1
ATOM 1433 N N . TRP A 1 188 ? -2.166 -35.594 12.789 1.00 91.75 188 TRP A N 1
ATOM 1434 C CA . TRP A 1 188 ? -0.861 -35.244 13.364 1.00 91.75 188 TRP A CA 1
ATOM 1435 C C . TRP A 1 188 ? 0.319 -35.751 12.530 1.00 91.75 188 TRP A C 1
ATOM 1437 O O . TRP A 1 188 ? 1.315 -35.050 12.363 1.00 91.75 188 TRP A O 1
ATOM 1447 N N . LYS A 1 189 ? 0.187 -36.948 11.945 1.00 93.06 189 LYS A N 1
ATOM 1448 C CA . LYS A 1 189 ? 1.184 -37.471 11.004 1.00 93.06 189 LYS A CA 1
ATOM 1449 C C . LYS A 1 189 ? 1.328 -36.563 9.777 1.00 93.06 189 LYS A C 1
ATOM 1451 O O . LYS A 1 189 ? 2.442 -36.191 9.437 1.00 93.06 189 LYS A O 1
ATOM 1456 N N . ARG A 1 190 ? 0.209 -36.144 9.173 1.00 91.94 190 ARG A N 1
ATOM 1457 C CA . ARG A 1 190 ? 0.212 -35.234 8.014 1.00 91.94 190 ARG A CA 1
ATOM 1458 C C . ARG A 1 190 ? 0.817 -33.871 8.341 1.00 91.94 190 ARG A C 1
ATOM 1460 O O . ARG A 1 190 ? 1.593 -33.359 7.547 1.00 91.94 190 ARG A O 1
ATOM 1467 N N . VAL A 1 191 ? 0.508 -33.308 9.512 1.00 93.31 191 VAL A N 1
ATOM 1468 C CA . VAL A 1 191 ? 1.117 -32.049 9.978 1.00 93.31 191 VAL A CA 1
ATOM 1469 C C . VAL A 1 191 ? 2.636 -32.187 10.077 1.00 93.31 191 VAL A C 1
ATOM 1471 O O . VAL A 1 191 ? 3.354 -31.310 9.603 1.00 93.31 191 VAL A O 1
ATOM 1474 N N . ASN A 1 192 ? 3.135 -33.287 10.648 1.00 92.06 192 ASN A N 1
ATOM 1475 C CA . ASN A 1 192 ? 4.572 -33.538 10.738 1.00 92.06 192 ASN A CA 1
ATOM 1476 C C . ASN A 1 192 ? 5.223 -33.666 9.351 1.00 92.06 192 ASN A C 1
ATOM 1478 O O . ASN A 1 192 ? 6.249 -33.035 9.115 1.00 92.06 192 ASN A O 1
ATOM 1482 N N . ASP A 1 193 ? 4.612 -34.424 8.438 1.00 93.19 193 ASP A N 1
ATOM 1483 C CA . ASP A 1 193 ? 5.119 -34.601 7.071 1.00 93.19 193 ASP A CA 1
ATOM 1484 C C . ASP A 1 193 ? 5.172 -33.249 6.328 1.00 93.19 193 ASP A C 1
ATOM 1486 O O . ASP A 1 193 ? 6.201 -32.880 5.765 1.00 93.19 193 ASP A O 1
ATOM 1490 N N . PHE A 1 194 ? 4.112 -32.437 6.421 1.00 93.06 194 PHE A N 1
ATOM 1491 C CA . PHE A 1 194 ? 4.089 -31.096 5.831 1.00 93.06 194 PHE A CA 1
ATOM 1492 C C . PHE A 1 194 ? 5.095 -30.133 6.468 1.00 93.06 194 PHE A C 1
ATOM 1494 O O . PHE A 1 194 ? 5.698 -29.324 5.768 1.00 93.06 194 PHE A O 1
ATOM 1501 N N . THR A 1 195 ? 5.328 -30.237 7.776 1.00 88.00 195 THR A N 1
ATOM 1502 C CA . THR A 1 195 ? 6.319 -29.398 8.465 1.00 88.00 195 THR A CA 1
ATOM 1503 C C . THR A 1 195 ? 7.744 -29.756 8.031 1.00 88.00 195 THR A C 1
ATOM 1505 O O . THR A 1 195 ? 8.555 -28.858 7.818 1.00 88.00 195 THR A O 1
ATOM 1508 N N . GLN A 1 196 ? 8.050 -31.045 7.844 1.00 87.81 196 GLN A N 1
ATOM 1509 C CA . GLN A 1 196 ? 9.357 -31.496 7.340 1.00 87.81 196 GLN A CA 1
ATOM 1510 C C . GLN A 1 196 ? 9.614 -31.046 5.897 1.00 87.81 196 GLN A C 1
ATOM 1512 O O . GLN A 1 196 ? 10.742 -30.695 5.557 1.00 87.81 196 GLN A O 1
ATOM 1517 N N . ASP A 1 197 ? 8.561 -30.985 5.084 1.00 88.94 197 ASP A N 1
ATOM 1518 C CA . ASP A 1 197 ? 8.608 -30.508 3.701 1.00 88.94 197 ASP A CA 1
ATOM 1519 C C . ASP A 1 197 ? 8.636 -28.967 3.571 1.00 88.94 197 ASP A C 1
ATOM 1521 O O . ASP A 1 197 ? 8.692 -28.452 2.454 1.00 88.94 197 ASP A O 1
ATOM 1525 N N . GLY A 1 198 ? 8.545 -28.211 4.675 1.00 86.50 198 GLY A N 1
ATOM 1526 C CA . GLY A 1 198 ? 8.433 -26.743 4.656 1.00 86.50 198 GLY A CA 1
ATOM 1527 C C . GLY A 1 198 ? 7.071 -26.210 4.178 1.00 86.50 198 GLY A C 1
ATOM 1528 O O . GLY A 1 198 ? 6.925 -25.018 3.914 1.00 86.50 198 GLY A O 1
ATOM 1529 N N . LYS A 1 199 ? 6.058 -27.077 4.080 1.00 89.88 199 LYS A N 1
ATOM 1530 C CA . LYS A 1 199 ? 4.684 -26.788 3.634 1.00 89.88 199 LYS A CA 1
ATOM 1531 C C . LYS A 1 199 ? 3.819 -26.301 4.799 1.00 89.88 199 LYS A C 1
ATOM 1533 O O . LYS A 1 199 ? 2.916 -26.986 5.284 1.00 89.88 199 LYS A O 1
ATOM 1538 N N . THR A 1 200 ? 4.144 -25.120 5.318 1.00 86.12 200 THR A N 1
ATOM 1539 C CA . THR A 1 200 ? 3.531 -24.577 6.544 1.00 86.12 200 THR A CA 1
ATOM 1540 C C . THR A 1 200 ? 2.053 -24.218 6.377 1.00 86.12 200 THR A C 1
ATOM 1542 O O . THR A 1 200 ? 1.285 -24.358 7.329 1.00 86.12 200 THR A O 1
ATOM 1545 N N . SER A 1 201 ? 1.621 -23.832 5.174 1.00 85.56 201 SER A N 1
ATOM 1546 C CA . SER A 1 201 ? 0.216 -23.526 4.867 1.00 85.56 201 SER A CA 1
ATOM 1547 C C . SER A 1 201 ? -0.664 -24.779 4.931 1.00 85.56 201 SER A C 1
ATOM 1549 O O . SER A 1 201 ? -1.724 -24.786 5.554 1.00 85.56 201 SER A O 1
ATOM 1551 N N . GLU A 1 202 ? -0.196 -25.876 4.346 1.00 90.44 202 GLU A N 1
ATOM 1552 C CA . GLU A 1 202 ? -0.881 -27.164 4.328 1.00 90.44 202 GLU A CA 1
ATOM 1553 C C . GLU A 1 202 ? -0.923 -27.787 5.727 1.00 90.44 202 GLU A C 1
ATOM 1555 O O . GLU A 1 202 ? -1.962 -28.289 6.155 1.00 90.44 202 GLU A O 1
ATOM 1560 N N . ALA A 1 203 ? 0.175 -27.689 6.486 1.00 91.88 203 ALA A N 1
ATOM 1561 C CA . ALA A 1 203 ? 0.204 -28.079 7.895 1.00 91.88 203 ALA A CA 1
ATOM 1562 C C . ALA A 1 203 ? -0.821 -27.285 8.728 1.00 91.88 203 ALA A C 1
ATOM 1564 O O . ALA A 1 203 ? -1.534 -27.860 9.553 1.00 91.88 203 ALA A O 1
ATOM 1565 N N . SER A 1 204 ? -0.925 -25.978 8.476 1.00 91.12 204 SER A N 1
ATOM 1566 C CA . SER A 1 204 ? -1.867 -25.070 9.135 1.00 91.12 204 SER A CA 1
ATOM 1567 C C . SER A 1 204 ? -3.324 -25.448 8.846 1.00 91.12 204 SER A C 1
ATOM 1569 O O . SER A 1 204 ? -4.138 -25.505 9.768 1.00 91.12 204 SER A O 1
ATOM 1571 N N . GLN A 1 205 ? -3.641 -25.802 7.598 1.00 92.31 205 GLN A N 1
ATOM 1572 C CA . GLN A 1 205 ? -4.981 -26.243 7.205 1.00 92.31 205 GLN A CA 1
ATOM 1573 C C . GLN A 1 205 ? -5.389 -27.557 7.888 1.00 92.31 205 GLN A C 1
ATOM 1575 O O . GLN A 1 205 ? -6.493 -27.662 8.416 1.00 92.31 205 GLN A O 1
ATOM 1580 N N . VAL A 1 206 ? -4.483 -28.540 7.963 1.00 94.69 206 VAL A N 1
ATOM 1581 C CA . VAL A 1 206 ? -4.766 -29.813 8.653 1.00 94.69 206 VAL A CA 1
ATOM 1582 C C . VAL A 1 206 ? -5.045 -29.601 10.147 1.00 94.69 206 VAL A C 1
ATOM 1584 O O . VAL A 1 206 ? -5.857 -30.323 10.729 1.00 94.69 206 VAL A O 1
ATOM 1587 N N . LEU A 1 207 ? -4.396 -28.623 10.788 1.00 93.81 207 LEU A N 1
ATOM 1588 C CA . LEU A 1 207 ? -4.671 -28.284 12.188 1.00 93.81 207 LEU A CA 1
ATOM 1589 C C . LEU A 1 207 ? -6.042 -27.623 12.377 1.00 93.81 207 LEU A C 1
ATOM 1591 O O . LEU A 1 207 ? -6.698 -27.904 13.380 1.00 93.81 207 LEU A O 1
ATOM 1595 N N . ASP A 1 208 ? -6.494 -26.790 11.439 1.00 93.81 208 ASP A N 1
ATOM 1596 C CA . ASP A 1 208 ? -7.839 -26.200 11.487 1.00 93.81 208 ASP A CA 1
ATOM 1597 C C . ASP A 1 208 ? -8.931 -27.266 11.318 1.00 93.81 208 ASP A C 1
ATOM 1599 O O . ASP A 1 208 ? -9.916 -27.273 12.066 1.00 93.81 208 ASP A O 1
ATOM 1603 N N . ASP A 1 209 ? -8.726 -28.221 10.406 1.00 93.69 209 ASP A N 1
ATOM 1604 C CA . ASP A 1 209 ? -9.617 -29.372 10.231 1.00 93.69 209 ASP A CA 1
ATOM 1605 C C . ASP A 1 209 ? -9.680 -30.217 11.515 1.00 93.69 209 ASP A C 1
ATOM 1607 O O . ASP A 1 209 ? -10.760 -30.598 11.975 1.00 93.69 209 ASP A O 1
ATOM 1611 N N . ALA A 1 210 ? -8.523 -30.461 12.143 1.00 93.75 210 ALA A N 1
ATOM 1612 C CA . ALA A 1 210 ? -8.427 -31.193 13.403 1.00 93.75 210 ALA A CA 1
ATOM 1613 C C . ALA A 1 210 ? -9.136 -30.468 14.556 1.00 93.75 210 ALA A C 1
ATOM 1615 O O . ALA A 1 210 ? -9.831 -31.104 15.353 1.00 93.75 210 ALA A O 1
ATOM 1616 N N . ALA A 1 211 ? -8.974 -29.145 14.652 1.00 93.94 211 ALA A N 1
ATOM 1617 C CA . ALA A 1 211 ? -9.654 -28.332 15.653 1.00 93.94 211 ALA A CA 1
ATOM 1618 C C . ALA A 1 211 ? -11.177 -28.389 15.469 1.00 93.94 211 ALA A C 1
ATOM 1620 O O . ALA A 1 211 ? -11.902 -28.592 16.441 1.00 93.94 211 ALA A O 1
ATOM 1621 N N . THR A 1 212 ? -11.645 -28.290 14.224 1.00 94.12 212 THR A N 1
ATOM 1622 C CA . THR A 1 212 ? -13.070 -28.341 13.876 1.00 94.12 212 THR A CA 1
ATOM 1623 C C . THR A 1 212 ? -13.690 -29.706 14.201 1.00 94.12 212 THR A C 1
ATOM 1625 O O . THR A 1 212 ? -14.757 -29.765 14.811 1.00 94.12 212 THR A O 1
ATOM 1628 N N . ASP A 1 213 ? -13.017 -30.816 13.868 1.00 92.06 213 ASP A N 1
ATOM 1629 C CA . ASP A 1 213 ? -13.465 -32.177 14.226 1.00 92.06 213 ASP A CA 1
ATOM 1630 C C . ASP A 1 213 ? -13.594 -32.344 15.751 1.00 92.06 213 ASP A C 1
ATOM 1632 O O . ASP A 1 213 ? -14.598 -32.858 16.249 1.00 92.06 213 ASP A O 1
ATOM 1636 N N . LEU A 1 214 ? -12.601 -31.866 16.511 1.00 92.38 214 LEU A N 1
ATOM 1637 C CA . LEU A 1 214 ? -12.608 -31.945 17.975 1.00 92.38 214 LEU A CA 1
ATOM 1638 C C . LEU A 1 214 ? -13.701 -31.089 18.610 1.00 92.38 214 LEU A C 1
ATOM 1640 O O . LEU A 1 214 ? -14.361 -31.553 19.538 1.00 92.38 214 LEU A O 1
ATOM 1644 N N . GLU A 1 215 ? -13.898 -29.862 18.133 1.00 92.31 215 GLU A N 1
ATOM 1645 C CA . GLU A 1 215 ? -14.954 -28.975 18.627 1.00 92.31 215 GLU A CA 1
ATOM 1646 C C . GLU A 1 215 ? -16.336 -29.585 18.380 1.00 92.31 215 GLU A C 1
ATOM 1648 O O . GLU A 1 215 ? -17.132 -29.678 19.314 1.00 92.31 215 GLU A O 1
ATOM 1653 N N . ASN A 1 216 ? -16.580 -30.125 17.183 1.00 91.81 216 ASN A N 1
ATOM 1654 C CA . ASN A 1 216 ? -17.834 -30.806 16.859 1.00 91.81 216 ASN A CA 1
ATOM 1655 C C . ASN A 1 216 ? -18.085 -32.028 17.759 1.00 91.81 216 ASN A C 1
ATOM 1657 O O . ASN A 1 216 ? -19.191 -32.203 18.274 1.00 91.81 216 ASN A O 1
ATOM 1661 N N . LYS A 1 217 ? -17.063 -32.861 17.998 1.00 89.62 217 LYS A N 1
ATOM 1662 C CA . LYS A 1 217 ? -17.173 -34.036 18.883 1.00 89.62 217 LYS A CA 1
ATOM 1663 C C . LYS A 1 217 ? -17.395 -33.656 20.345 1.00 89.62 217 LYS A C 1
ATOM 1665 O O . LYS A 1 217 ? -18.181 -34.308 21.025 1.00 89.62 217 LYS A O 1
ATOM 1670 N N . LEU A 1 218 ? -16.727 -32.607 20.824 1.00 89.19 218 LEU A N 1
ATOM 1671 C CA . LEU A 1 218 ? -16.906 -32.078 22.177 1.00 89.19 218 LEU A CA 1
ATOM 1672 C C . LEU A 1 218 ? -18.308 -31.499 22.378 1.00 89.19 218 LEU A C 1
ATOM 1674 O O . LEU A 1 218 ? -18.907 -31.730 23.423 1.00 89.19 218 LEU A O 1
ATOM 1678 N N . SER A 1 219 ? -18.850 -30.794 21.384 1.00 87.31 219 SER A N 1
ATOM 1679 C CA . SER A 1 219 ? -20.222 -30.277 21.422 1.00 87.31 219 SER A CA 1
ATOM 1680 C C . SER A 1 219 ? -21.283 -31.378 21.357 1.00 87.31 219 SER A C 1
ATOM 1682 O O . SER A 1 219 ? -22.367 -31.200 21.905 1.00 87.31 219 SER A O 1
ATOM 1684 N N . ALA A 1 220 ? -20.983 -32.509 20.714 1.00 83.62 220 ALA A N 1
ATOM 1685 C CA . ALA A 1 220 ? -21.883 -33.658 20.620 1.00 83.62 220 ALA A CA 1
ATOM 1686 C C . ALA A 1 220 ? -21.809 -34.613 21.830 1.00 83.62 220 ALA A C 1
ATOM 1688 O O . ALA A 1 220 ? -22.637 -35.520 21.943 1.00 83.62 220 ALA A O 1
ATOM 1689 N N . ALA A 1 221 ? -20.829 -34.447 22.725 1.00 74.31 221 ALA A N 1
ATOM 1690 C CA . ALA A 1 221 ? -20.660 -35.318 23.882 1.00 74.31 221 ALA A CA 1
ATOM 1691 C C . ALA A 1 221 ? -21.770 -35.072 24.929 1.00 74.31 221 ALA A C 1
ATOM 1693 O O . ALA A 1 221 ? -22.030 -33.920 25.289 1.00 74.31 221 ALA A O 1
ATOM 1694 N N . PRO A 1 222 ? -22.423 -36.122 25.464 1.00 60.88 222 PRO A N 1
ATOM 1695 C CA . PRO A 1 222 ? -23.403 -35.959 26.530 1.00 60.88 222 PRO A CA 1
ATOM 1696 C C . PRO A 1 222 ? -22.712 -35.427 27.792 1.00 60.88 222 PRO A C 1
ATOM 1698 O O . PRO A 1 222 ? -21.703 -35.975 28.234 1.00 60.88 222 PRO A O 1
ATOM 1701 N N . VAL A 1 223 ? -23.265 -34.367 28.389 1.00 58.59 223 VAL A N 1
ATOM 1702 C CA . VAL A 1 223 ? -22.812 -33.830 29.681 1.00 58.59 223 VAL A CA 1
ATOM 1703 C C . VAL A 1 223 ? -23.054 -34.898 30.751 1.00 58.59 223 VAL A C 1
ATOM 1705 O O . VAL A 1 223 ? -24.161 -35.042 31.265 1.00 58.59 223 VAL A O 1
ATOM 1708 N N . GLY A 1 224 ? -22.034 -35.703 31.047 1.00 53.84 224 GLY A N 1
ATOM 1709 C CA . GLY A 1 224 ? -22.083 -36.673 32.137 1.00 53.84 224 GLY A CA 1
ATOM 1710 C C . GLY A 1 224 ? -22.208 -35.956 33.488 1.00 53.84 224 GLY A C 1
ATOM 1711 O O . GLY A 1 224 ? -21.617 -34.885 33.660 1.00 53.84 224 GLY A O 1
ATOM 1712 N N . PRO A 1 225 ? -22.970 -36.501 34.455 1.00 53.53 225 PRO A N 1
ATOM 1713 C CA . PRO A 1 225 ? -23.087 -35.896 35.776 1.00 53.53 225 PRO A CA 1
ATOM 1714 C C . PRO A 1 225 ? -21.713 -35.834 36.470 1.00 53.53 225 PRO A C 1
ATOM 1716 O O . PRO A 1 225 ? -20.872 -36.709 36.244 1.00 53.53 225 PRO A O 1
ATOM 1719 N N . PRO A 1 226 ? -21.470 -34.814 37.316 1.00 53.59 226 PRO A N 1
ATOM 1720 C CA . PRO A 1 226 ? -20.190 -34.638 37.992 1.00 53.59 226 PRO A CA 1
ATOM 1721 C C . PRO A 1 226 ? -19.826 -35.876 38.829 1.00 53.59 226 PRO A C 1
ATOM 1723 O O . PRO A 1 226 ? -20.721 -36.544 39.361 1.00 53.59 226 PRO A O 1
ATOM 1726 N N . PRO A 1 227 ? -18.523 -36.187 38.977 1.00 51.78 227 PRO A N 1
ATOM 1727 C CA . PRO A 1 227 ? -18.082 -37.303 39.801 1.00 51.78 227 PRO A CA 1
ATOM 1728 C C . PRO A 1 227 ? -18.620 -37.127 41.223 1.00 51.78 227 PRO A C 1
ATOM 1730 O O . PRO A 1 227 ? -18.427 -36.086 41.854 1.00 51.78 227 PRO A O 1
ATOM 1733 N N . SER A 1 228 ? -19.333 -38.144 41.713 1.00 49.19 228 SER A N 1
ATOM 1734 C CA . SER A 1 228 ? -19.874 -38.139 43.071 1.00 49.19 228 SER A CA 1
ATOM 1735 C C . SER A 1 228 ? -18.730 -38.011 44.085 1.00 49.19 228 SER A C 1
ATOM 1737 O O . SER A 1 228 ? -17.720 -38.703 43.936 1.00 49.19 228 SER A O 1
ATOM 1739 N N . PRO A 1 229 ? -18.860 -37.156 45.115 1.00 53.09 229 PRO A N 1
ATOM 1740 C CA . PRO A 1 229 ? -17.825 -36.992 46.122 1.00 53.09 229 PRO A CA 1
ATOM 1741 C C . PRO A 1 229 ? -17.613 -38.312 46.863 1.00 53.09 229 PRO A C 1
ATOM 1743 O O . PRO A 1 229 ? -18.515 -38.842 47.517 1.00 53.09 229 PRO A O 1
ATOM 1746 N N . THR A 1 230 ? -16.398 -38.843 46.751 1.00 54.47 230 THR A N 1
ATOM 1747 C CA . THR A 1 230 ? -15.928 -40.019 47.477 1.00 54.47 230 THR A CA 1
ATOM 1748 C C . THR A 1 230 ? -16.129 -39.782 48.971 1.00 54.47 230 THR A C 1
ATOM 1750 O O . THR A 1 230 ? -15.418 -38.993 49.589 1.00 54.47 230 THR A O 1
ATOM 1753 N N . THR A 1 231 ? -17.130 -40.433 49.562 1.00 52.06 231 THR A N 1
ATOM 1754 C CA . THR A 1 231 ? -17.383 -40.331 51.000 1.00 52.06 231 THR A CA 1
ATOM 1755 C C . THR A 1 231 ? -16.278 -41.096 51.739 1.00 52.06 231 THR A C 1
ATOM 1757 O O . THR A 1 231 ? -16.106 -42.293 51.485 1.00 52.06 231 THR A O 1
ATOM 1760 N N . PRO A 1 232 ? -15.510 -40.464 52.645 1.00 57.91 232 PRO A N 1
ATOM 1761 C CA . PRO A 1 232 ? -14.519 -41.177 53.433 1.00 57.91 232 PRO A CA 1
ATOM 1762 C C . PRO A 1 232 ? -15.244 -42.086 54.428 1.00 57.91 232 PRO A C 1
ATOM 1764 O O . PRO A 1 232 ? -15.978 -41.641 55.310 1.00 57.91 232 PRO A O 1
ATOM 1767 N N . ARG A 1 233 ? -15.050 -43.395 54.259 1.00 53.16 233 ARG A N 1
ATOM 1768 C CA . ARG A 1 233 ? -15.581 -44.442 55.132 1.00 53.16 233 ARG A CA 1
ATOM 1769 C C . ARG A 1 233 ? -14.909 -44.335 56.505 1.00 53.16 233 ARG A C 1
ATOM 1771 O O . ARG A 1 233 ? -13.792 -44.809 56.688 1.00 53.16 233 ARG A O 1
ATOM 1778 N N . SER A 1 234 ? -15.595 -43.705 57.457 1.00 54.31 234 SER A N 1
ATOM 1779 C CA . SER A 1 234 ? -15.234 -43.722 58.877 1.00 54.31 234 SER A CA 1
ATOM 1780 C C . SER A 1 234 ? -15.221 -45.174 59.374 1.00 54.31 234 SER A C 1
ATOM 1782 O O . SER A 1 234 ? -16.260 -45.833 59.414 1.00 54.31 234 SER A O 1
ATOM 1784 N N . ARG A 1 235 ? -14.031 -45.697 59.692 1.00 60.34 235 ARG A N 1
ATOM 1785 C CA . ARG A 1 235 ? -13.873 -46.915 60.494 1.00 60.34 235 ARG A CA 1
ATOM 1786 C C . ARG A 1 235 ? -13.920 -46.509 61.965 1.00 60.34 235 ARG A C 1
ATOM 1788 O O . ARG A 1 235 ? -13.056 -45.759 62.413 1.00 60.34 235 ARG A O 1
ATOM 1795 N N . ARG A 1 236 ? -14.944 -46.993 62.666 1.00 59.38 236 ARG A N 1
ATOM 1796 C CA . ARG A 1 236 ? -14.847 -47.314 64.093 1.00 59.38 236 ARG A CA 1
ATOM 1797 C C . ARG A 1 236 ? -14.127 -48.646 64.252 1.00 59.38 236 ARG A C 1
ATOM 1799 O O . ARG A 1 236 ? -14.239 -49.468 63.311 1.00 59.38 236 ARG A O 1
#

Organism: NCBI:txid497964

Radius of gyration: 32.42 Å; chains: 1; bounding box: 72×71×102 Å

Secondary structure (DSSP, 8-state):
------------------------------------HHHHS--HHHHHHTTTTTT--HHHHHHHHHHHHHHHHHHHHHHHHHHHHHHHHHHHHTSSS--HHHHHHHHHHHHHHHHHHHHHHHHHHHHHHHHS-HHHHHHHHHHHHHHHHHHSPPPHHHHHHHHHHHHHHHHHHHHHTT---HHHHHHHHHHHHHHHTT-HHHHHHHHHHHHHHHHHHHHHS--PPPPPP-------